Protein AF-A0A1M7D6Q5-F1 (afdb_monomer_lite)

Radius of gyration: 24.85 Å; chains: 1; bounding box: 68×46×66 Å

pLDDT: mean 81.18, std 18.09, range [34.97, 97.44]

Structure (mmCIF, N/CA/C/O backbone):
data_AF-A0A1M7D6Q5-F1
#
_entry.id   AF-A0A1M7D6Q5-F1
#
loop_
_atom_site.group_PDB
_atom_site.id
_atom_site.type_symbol
_atom_site.label_atom_id
_atom_site.label_alt_id
_atom_site.label_comp_id
_atom_site.label_asym_id
_atom_site.label_entity_id
_atom_site.label_seq_id
_atom_site.pdbx_PDB_ins_code
_atom_site.Cartn_x
_atom_site.Cartn_y
_atom_site.Cartn_z
_atom_site.occupancy
_atom_site.B_iso_or_equiv
_atom_site.auth_seq_id
_atom_site.auth_comp_id
_atom_site.auth_asym_id
_atom_site.auth_atom_id
_atom_site.pdbx_PDB_model_num
ATOM 1 N N . MET A 1 1 ? 14.297 -5.862 -24.118 1.00 90.81 1 MET A N 1
ATOM 2 C CA . MET A 1 1 ? 13.321 -4.808 -24.483 1.00 90.81 1 MET A CA 1
ATOM 3 C C . MET A 1 1 ? 13.948 -3.743 -25.384 1.00 90.81 1 MET A C 1
ATOM 5 O O . MET A 1 1 ? 15.157 -3.539 -25.353 1.00 90.81 1 MET A O 1
ATOM 9 N N . LYS A 1 2 ? 13.134 -2.978 -26.134 1.00 89.94 2 LYS A N 1
ATOM 10 C CA . LYS A 1 2 ? 13.601 -1.773 -26.860 1.00 89.94 2 LYS A CA 1
ATOM 11 C C . LYS A 1 2 ? 14.137 -0.712 -25.886 1.00 89.94 2 LYS A C 1
ATOM 13 O O . LYS A 1 2 ? 13.578 -0.535 -24.807 1.00 89.94 2 LYS A O 1
ATOM 18 N N . VAL A 1 3 ? 15.142 0.069 -26.299 1.00 87.50 3 VAL A N 1
ATOM 19 C CA . VAL A 1 3 ? 15.792 1.115 -25.469 1.00 87.50 3 VAL A CA 1
ATOM 20 C C . VAL A 1 3 ? 14.785 2.101 -24.858 1.00 87.50 3 VAL A C 1
ATOM 22 O O . VAL A 1 3 ? 14.890 2.442 -23.681 1.00 87.50 3 VAL A O 1
ATOM 25 N N . ALA A 1 4 ? 13.776 2.521 -25.627 1.00 87.38 4 ALA A N 1
ATOM 26 C CA . ALA A 1 4 ? 12.721 3.410 -25.136 1.00 87.38 4 ALA A CA 1
ATOM 27 C C . ALA A 1 4 ? 11.882 2.773 -24.012 1.00 87.38 4 ALA A C 1
ATOM 29 O O . ALA A 1 4 ? 11.559 3.446 -23.034 1.00 87.38 4 ALA A O 1
ATOM 30 N N . ASN A 1 5 ? 11.599 1.470 -24.107 1.00 91.12 5 ASN A N 1
ATOM 31 C CA . ASN A 1 5 ? 10.849 0.733 -23.089 1.00 91.12 5 ASN A CA 1
ATOM 32 C C . ASN A 1 5 ? 11.704 0.512 -21.837 1.00 91.12 5 ASN A C 1
ATOM 34 O O . ASN A 1 5 ? 11.181 0.628 -20.736 1.00 91.12 5 ASN A O 1
ATOM 38 N N . ILE A 1 6 ? 13.018 0.289 -21.985 1.00 93.38 6 ILE A N 1
ATOM 39 C CA . ILE A 1 6 ? 13.956 0.244 -20.848 1.00 93.38 6 ILE A CA 1
ATOM 40 C C . ILE A 1 6 ? 13.928 1.572 -20.097 1.00 93.38 6 ILE A C 1
ATOM 42 O O . ILE A 1 6 ? 13.720 1.586 -18.887 1.00 93.38 6 ILE A O 1
ATOM 46 N N . TYR A 1 7 ? 14.089 2.695 -20.802 1.00 90.69 7 TYR A N 1
ATOM 47 C CA . TYR A 1 7 ? 14.006 4.019 -20.184 1.00 90.69 7 TYR A CA 1
ATOM 48 C C . TYR A 1 7 ? 12.680 4.217 -19.441 1.00 90.69 7 TYR A C 1
ATOM 50 O O . TYR A 1 7 ? 12.670 4.626 -18.277 1.00 90.69 7 TYR A O 1
ATOM 58 N N . LEU A 1 8 ? 11.570 3.888 -20.101 1.00 91.06 8 LEU A N 1
ATOM 59 C CA . LEU A 1 8 ? 10.241 4.053 -19.538 1.00 91.06 8 LEU A CA 1
ATOM 60 C C . LEU A 1 8 ? 10.016 3.181 -18.299 1.00 91.06 8 LEU A C 1
ATOM 62 O O . LEU A 1 8 ? 9.450 3.653 -17.314 1.00 91.06 8 LEU A O 1
ATOM 66 N N . PHE A 1 9 ? 10.474 1.932 -18.339 1.00 95.62 9 PHE A N 1
ATOM 67 C CA . PHE A 1 9 ? 10.360 1.000 -17.227 1.00 95.62 9 PHE A CA 1
ATOM 68 C C . PHE A 1 9 ? 11.157 1.483 -16.018 1.00 95.62 9 PHE A C 1
ATOM 70 O O . PHE A 1 9 ? 10.634 1.530 -14.907 1.00 95.62 9 PHE A O 1
ATOM 77 N N . LYS A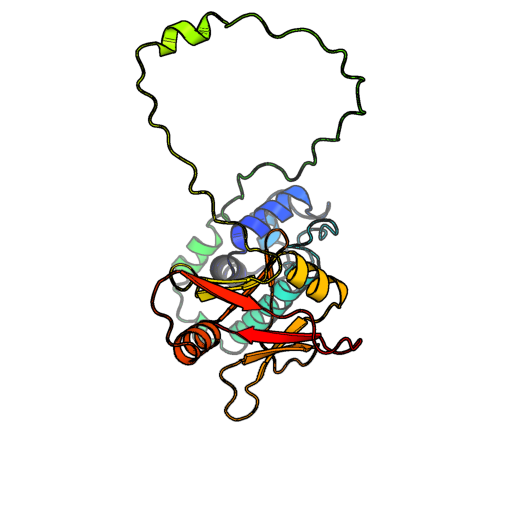 1 10 ? 12.392 1.949 -16.232 1.00 94.88 10 LYS A N 1
ATOM 78 C CA . LYS A 1 10 ? 13.213 2.527 -15.161 1.00 94.88 10 LYS A CA 1
ATOM 79 C C . LYS A 1 10 ? 12.544 3.747 -14.536 1.00 94.88 10 LYS A C 1
ATOM 81 O O . LYS A 1 10 ? 12.420 3.814 -13.318 1.00 94.88 10 LYS A O 1
ATOM 86 N N . GLN A 1 11 ? 12.033 4.667 -15.357 1.00 91.62 11 GLN A N 1
ATOM 87 C CA . GLN A 1 11 ? 11.294 5.831 -14.866 1.00 91.62 11 GLN A CA 1
ATOM 88 C C . GLN A 1 11 ? 10.051 5.418 -14.063 1.00 91.62 11 GLN A C 1
ATOM 90 O O . GLN A 1 11 ? 9.792 5.975 -12.997 1.00 91.62 11 GLN A O 1
ATOM 95 N N . PHE A 1 12 ? 9.301 4.430 -14.551 1.00 95.31 12 PHE A N 1
ATOM 96 C CA . PHE A 1 12 ? 8.154 3.872 -13.843 1.00 95.31 12 PHE A CA 1
ATOM 97 C C . PHE A 1 12 ? 8.547 3.321 -12.467 1.00 95.31 12 PHE A C 1
ATOM 99 O O . PHE A 1 12 ? 7.901 3.650 -11.471 1.00 95.31 12 PHE A O 1
ATOM 106 N N . LEU A 1 13 ? 9.628 2.542 -12.385 1.00 95.50 13 LEU A N 1
ATOM 107 C CA . LEU A 1 13 ? 10.126 2.019 -11.116 1.00 95.50 13 LEU A CA 1
ATOM 108 C C . LEU A 1 13 ? 10.537 3.141 -10.154 1.00 95.50 13 LEU A C 1
ATOM 110 O O . LEU A 1 13 ? 10.207 3.063 -8.969 1.00 95.50 13 LEU A O 1
ATOM 114 N N . THR A 1 14 ? 11.202 4.194 -10.638 1.00 92.00 14 THR A N 1
ATOM 115 C CA . THR A 1 14 ? 11.554 5.367 -9.823 1.00 92.00 14 THR A CA 1
ATOM 116 C C . THR A 1 14 ? 10.299 6.073 -9.295 1.00 92.00 14 THR A C 1
ATOM 118 O O . THR A 1 14 ? 10.199 6.330 -8.097 1.00 92.00 14 THR A O 1
ATOM 121 N N . GLU A 1 15 ? 9.302 6.334 -10.147 1.00 90.81 15 GLU A N 1
ATOM 122 C CA . GLU A 1 15 ? 8.040 6.990 -9.762 1.00 90.81 15 GLU A CA 1
ATOM 123 C C . GLU A 1 15 ? 7.234 6.175 -8.742 1.00 90.81 15 GLU A C 1
ATOM 125 O O . GLU A 1 15 ? 6.571 6.735 -7.868 1.00 90.81 15 GLU A O 1
ATOM 130 N N . LYS A 1 16 ? 7.292 4.843 -8.835 1.00 93.44 16 LYS A N 1
ATOM 131 C CA . LYS A 1 16 ? 6.651 3.933 -7.877 1.00 93.44 16 LYS A CA 1
ATOM 132 C C . LYS A 1 16 ? 7.485 3.685 -6.620 1.00 93.44 16 LYS A C 1
ATOM 134 O O . LYS A 1 16 ? 7.013 2.984 -5.726 1.00 93.44 16 LYS A O 1
ATOM 139 N N . GLY A 1 17 ? 8.701 4.231 -6.540 1.00 92.06 17 GLY A N 1
ATOM 140 C CA . GLY A 1 17 ? 9.643 3.952 -5.456 1.00 92.06 17 GLY A CA 1
ATOM 141 C C . GLY A 1 17 ? 10.075 2.482 -5.393 1.00 92.06 17 GLY A C 1
ATOM 142 O O . GLY A 1 17 ? 10.488 2.013 -4.338 1.00 92.06 17 GLY A O 1
ATOM 143 N N . ALA A 1 18 ? 9.953 1.749 -6.502 1.00 94.25 18 ALA A N 1
ATOM 144 C CA . ALA A 1 18 ? 10.198 0.312 -6.601 1.00 94.25 18 ALA A CA 1
ATOM 145 C C . ALA A 1 18 ? 11.584 -0.034 -7.165 1.00 94.25 18 ALA A C 1
ATOM 147 O O . ALA A 1 18 ? 11.976 -1.194 -7.138 1.00 94.25 18 ALA A O 1
ATOM 148 N N . GLU A 1 19 ? 12.343 0.955 -7.641 1.00 93.94 19 GLU A N 1
ATOM 149 C CA . GLU A 1 19 ? 13.631 0.770 -8.323 1.00 93.94 19 GLU A CA 1
ATOM 150 C C . GLU A 1 19 ? 14.629 -0.096 -7.542 1.00 93.94 19 GLU A C 1
ATOM 152 O O . GLU A 1 19 ? 15.073 -1.138 -8.025 1.00 93.94 19 GLU A O 1
ATOM 157 N N . LYS A 1 20 ? 14.928 0.299 -6.299 1.00 92.44 20 LYS A N 1
ATOM 158 C CA . LYS A 1 20 ? 15.882 -0.421 -5.444 1.00 92.44 20 LYS A CA 1
ATOM 159 C C . LYS A 1 20 ? 15.370 -1.796 -5.036 1.00 92.44 20 LYS A C 1
ATOM 161 O O . LYS A 1 20 ? 16.147 -2.730 -4.871 1.00 92.44 20 LYS A O 1
ATOM 166 N N . MET A 1 21 ? 14.058 -1.919 -4.845 1.00 91.56 21 MET A N 1
ATOM 167 C CA . MET A 1 21 ? 13.451 -3.194 -4.477 1.00 91.56 21 MET A CA 1
ATOM 168 C C . MET A 1 21 ? 13.527 -4.168 -5.642 1.00 91.56 21 MET A C 1
ATOM 170 O O . MET A 1 21 ? 13.960 -5.293 -5.446 1.00 91.56 21 MET A O 1
ATOM 174 N N . PHE A 1 22 ? 13.194 -3.727 -6.853 1.00 95.00 22 PHE A N 1
ATOM 175 C CA . PHE A 1 22 ? 13.291 -4.548 -8.053 1.00 95.00 22 PHE A CA 1
ATOM 176 C C . PHE A 1 22 ? 14.723 -5.055 -8.265 1.00 95.00 22 PHE A C 1
ATOM 178 O O . PHE A 1 22 ? 14.925 -6.256 -8.430 1.00 95.00 22 PHE A O 1
ATOM 185 N N . SER A 1 23 ? 15.728 -4.175 -8.170 1.00 94.38 23 SER A N 1
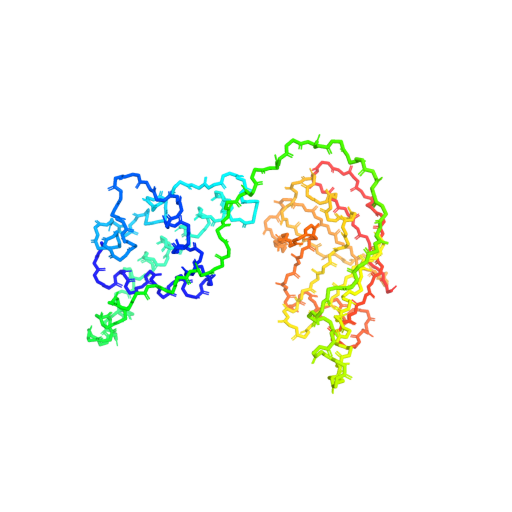ATOM 186 C CA . SER A 1 23 ? 17.136 -4.572 -8.319 1.00 94.38 23 SER A CA 1
ATOM 187 C C . SER A 1 23 ? 17.599 -5.536 -7.218 1.00 94.38 23 SER A C 1
ATOM 189 O O . SER A 1 23 ? 18.276 -6.526 -7.501 1.00 94.38 23 SER A O 1
ATOM 191 N N . GLY A 1 24 ? 17.199 -5.295 -5.965 1.00 91.75 24 GLY A N 1
ATOM 192 C CA . GLY A 1 24 ? 17.501 -6.181 -4.839 1.00 91.75 24 GLY A CA 1
ATOM 193 C C . GLY A 1 24 ? 16.847 -7.560 -4.962 1.00 91.75 24 GLY A C 1
ATOM 194 O O . GLY A 1 24 ? 17.487 -8.572 -4.679 1.00 91.75 24 GLY A O 1
ATOM 195 N N . MET A 1 25 ? 15.599 -7.602 -5.423 1.00 92.06 25 MET A N 1
ATOM 196 C CA . MET A 1 25 ? 14.838 -8.835 -5.627 1.00 92.06 25 MET A CA 1
ATOM 197 C C . MET A 1 25 ? 15.394 -9.655 -6.775 1.00 92.06 25 MET A C 1
ATOM 199 O O . MET A 1 25 ? 15.593 -10.854 -6.616 1.00 92.06 25 MET A O 1
ATOM 203 N N . TYR A 1 26 ? 15.729 -9.003 -7.885 1.00 94.94 26 TYR A N 1
ATOM 204 C CA . TYR A 1 26 ? 16.394 -9.647 -9.005 1.00 94.94 26 TYR A CA 1
ATOM 205 C C . TYR A 1 26 ? 17.694 -10.318 -8.560 1.00 94.94 26 TYR A C 1
ATOM 207 O O . TYR A 1 26 ? 17.900 -11.503 -8.780 1.00 94.94 26 TYR A O 1
ATOM 215 N N . ARG A 1 27 ? 18.545 -9.601 -7.822 1.00 92.56 27 ARG A N 1
ATOM 216 C CA . ARG A 1 27 ? 19.813 -10.156 -7.333 1.00 92.56 27 ARG A CA 1
ATOM 217 C C . ARG A 1 27 ? 19.642 -11.401 -6.453 1.00 92.56 27 ARG A C 1
ATOM 219 O O . ARG A 1 27 ? 20.519 -12.258 -6.451 1.00 92.56 27 ARG A O 1
ATOM 226 N N . GLN A 1 28 ? 18.578 -11.466 -5.656 1.00 91.12 28 GLN A N 1
ATOM 227 C CA . GLN A 1 28 ? 18.371 -12.545 -4.684 1.00 91.12 28 GLN A CA 1
ATOM 228 C C . GLN A 1 28 ? 17.548 -13.712 -5.234 1.00 91.12 28 GLN A C 1
ATOM 230 O O . GLN A 1 28 ? 17.739 -14.843 -4.796 1.00 91.12 28 GLN A O 1
ATOM 235 N N . TYR A 1 29 ? 16.622 -13.435 -6.150 1.00 93.06 29 TYR A N 1
ATO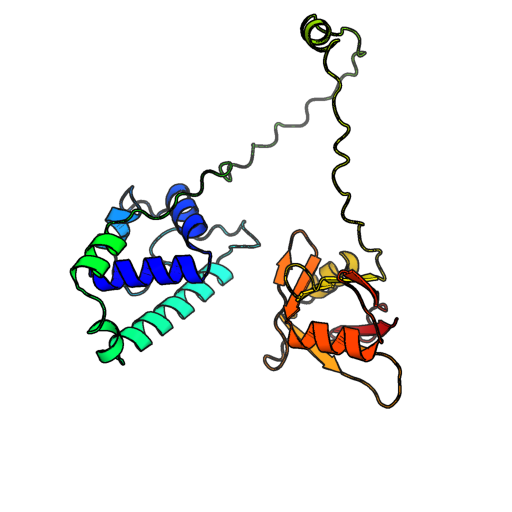M 236 C CA . TYR A 1 29 ? 15.572 -14.369 -6.549 1.00 93.06 29 TYR A CA 1
ATOM 237 C C . TYR A 1 29 ? 15.390 -14.477 -8.069 1.00 93.06 29 TYR A C 1
ATOM 239 O O . TYR A 1 29 ? 14.381 -15.044 -8.496 1.00 93.06 29 TYR A O 1
ATOM 247 N N . ALA A 1 30 ? 16.307 -13.934 -8.884 1.00 95.00 30 ALA A N 1
ATOM 248 C CA . ALA A 1 30 ? 16.253 -14.077 -10.340 1.00 95.00 30 ALA A CA 1
ATOM 249 C C . ALA A 1 30 ? 16.066 -15.538 -10.754 1.00 95.00 30 ALA A C 1
ATOM 251 O O . ALA A 1 30 ? 16.602 -16.454 -10.122 1.00 95.00 30 ALA A O 1
ATOM 252 N N . PHE A 1 31 ? 15.287 -15.755 -11.816 1.00 93.94 31 PHE A N 1
ATOM 253 C CA . PHE A 1 31 ? 15.184 -17.091 -12.387 1.00 93.94 31 PHE A CA 1
ATOM 254 C C . PHE A 1 31 ? 16.549 -17.544 -12.924 1.00 93.94 31 PHE A C 1
ATOM 256 O O . PHE A 1 31 ? 17.301 -16.705 -13.421 1.00 93.94 31 PHE A O 1
ATOM 263 N N . PRO A 1 32 ? 16.878 -18.847 -12.845 1.00 93.31 32 PRO A N 1
ATOM 264 C CA . PRO A 1 32 ? 18.191 -19.355 -13.247 1.00 93.31 32 PRO A CA 1
ATOM 265 C C . PRO A 1 32 ? 18.571 -19.063 -14.703 1.00 93.31 32 PRO A C 1
ATOM 267 O O . PRO A 1 32 ? 19.753 -18.915 -14.995 1.00 93.31 32 PRO A O 1
ATOM 270 N N . ASP A 1 33 ? 17.578 -18.971 -15.590 1.00 94.00 33 ASP A N 1
ATOM 271 C CA . ASP A 1 33 ? 17.781 -18.722 -17.021 1.00 94.00 33 ASP A CA 1
ATOM 272 C C . ASP A 1 33 ? 17.989 -17.234 -17.346 1.00 94.00 33 ASP A C 1
ATOM 274 O O . ASP A 1 33 ? 18.353 -16.890 -18.469 1.00 94.00 33 ASP A O 1
ATOM 278 N N . ASN A 1 34 ? 17.770 -16.338 -16.378 1.00 94.94 34 ASN A N 1
ATOM 279 C CA . ASN A 1 34 ? 17.931 -14.909 -16.595 1.00 94.94 34 ASN A CA 1
ATOM 280 C C . ASN A 1 34 ? 19.405 -14.476 -16.458 1.00 94.94 34 ASN A C 1
ATOM 282 O O . ASN A 1 34 ? 20.147 -15.031 -15.641 1.00 94.94 34 ASN A O 1
ATOM 286 N N . PRO A 1 35 ? 19.839 -13.418 -17.170 1.00 95.44 35 PRO A N 1
ATOM 287 C CA . PRO A 1 35 ? 21.189 -12.877 -17.037 1.00 95.44 35 PRO A CA 1
ATOM 288 C C . PRO A 1 35 ? 21.545 -12.469 -15.602 1.00 95.44 35 PRO A C 1
ATOM 290 O O . PRO A 1 35 ? 20.714 -11.956 -14.856 1.00 95.44 35 PRO A O 1
ATOM 293 N N . THR A 1 36 ? 22.819 -12.579 -15.222 1.00 92.50 36 THR A N 1
ATOM 294 C CA . THR A 1 36 ? 23.291 -12.187 -13.877 1.00 92.50 36 THR A CA 1
ATOM 295 C C . THR A 1 36 ? 23.024 -10.710 -13.556 1.00 92.50 36 THR A C 1
ATOM 297 O O . THR A 1 36 ? 22.811 -10.335 -12.403 1.00 92.50 36 THR A O 1
ATOM 300 N N . SER A 1 37 ? 23.052 -9.851 -14.576 1.00 95.06 37 SER A N 1
ATOM 301 C CA . SER A 1 37 ? 22.831 -8.412 -14.456 1.00 95.06 37 SER A CA 1
ATOM 302 C C . SER A 1 37 ? 21.395 -8.044 -14.817 1.00 95.06 37 SER A C 1
ATOM 304 O O . SER A 1 37 ? 20.905 -8.413 -15.883 1.00 95.06 37 SER A O 1
ATOM 306 N N . VAL A 1 38 ? 20.762 -7.207 -13.986 1.00 94.69 38 VAL A N 1
ATOM 307 C CA . VAL A 1 38 ? 19.452 -6.601 -14.294 1.00 94.69 38 VAL A CA 1
ATOM 308 C C . VAL A 1 38 ? 19.491 -5.861 -15.632 1.00 94.69 38 VAL A C 1
ATOM 310 O O . VAL A 1 38 ? 18.520 -5.859 -16.379 1.00 94.69 38 VAL A O 1
ATOM 313 N N . GLU A 1 39 ? 20.617 -5.229 -15.954 1.00 95.38 39 GLU A N 1
ATOM 314 C CA . GLU A 1 39 ? 20.749 -4.435 -17.174 1.00 95.38 39 GLU A CA 1
ATOM 315 C C . GLU A 1 39 ? 20.758 -5.290 -18.435 1.00 95.38 39 GLU A C 1
ATOM 317 O O . GLU A 1 39 ? 20.236 -4.863 -19.463 1.00 95.38 39 GLU A O 1
ATOM 322 N N . ASP A 1 40 ? 21.326 -6.491 -18.363 1.00 95.12 40 ASP A N 1
ATOM 323 C CA . ASP A 1 40 ? 21.333 -7.414 -19.496 1.00 95.12 40 ASP A CA 1
ATOM 324 C C . ASP A 1 40 ? 19.974 -8.101 -19.625 1.00 95.12 40 ASP A C 1
ATOM 326 O O . ASP A 1 40 ? 19.411 -8.145 -20.716 1.00 95.12 40 ASP A O 1
ATOM 330 N N . TYR A 1 41 ? 19.348 -8.444 -18.498 1.00 97.44 41 TYR A N 1
ATOM 331 C CA . TYR A 1 41 ? 17.959 -8.894 -18.472 1.00 97.44 41 TYR A CA 1
ATOM 332 C C . TYR A 1 41 ? 16.995 -7.918 -19.145 1.00 97.44 41 TYR A C 1
ATOM 334 O O . TYR A 1 41 ? 16.232 -8.313 -20.020 1.00 97.44 41 TYR A O 1
ATOM 342 N N . LEU A 1 42 ? 17.056 -6.623 -18.816 1.00 96.56 42 LEU A N 1
ATOM 343 C CA . LEU A 1 42 ? 16.172 -5.625 -19.429 1.00 96.56 42 LEU A CA 1
ATOM 344 C C . LEU A 1 42 ? 16.392 -5.486 -20.948 1.00 96.56 42 LEU A C 1
ATOM 346 O O . LEU A 1 42 ? 15.476 -5.070 -21.667 1.00 96.56 42 LEU A O 1
ATOM 350 N N . LYS A 1 43 ? 17.580 -5.827 -21.464 1.00 95.25 43 LYS A N 1
ATOM 351 C CA . LYS A 1 43 ? 17.854 -5.853 -22.911 1.00 95.25 43 LYS A CA 1
ATOM 352 C C . LYS A 1 43 ? 17.250 -7.081 -23.584 1.00 95.25 43 LYS A C 1
ATOM 354 O O . LYS A 1 43 ? 16.759 -6.939 -24.702 1.00 95.25 43 LYS A O 1
ATOM 359 N N . GLU A 1 44 ? 17.207 -8.216 -22.900 1.00 94.19 44 GLU A N 1
ATOM 360 C CA . GLU A 1 44 ? 16.757 -9.497 -23.456 1.00 94.19 44 GLU A CA 1
ATOM 361 C C . GLU A 1 44 ? 15.251 -9.729 -23.308 1.00 94.19 44 GLU A C 1
ATOM 363 O O . GLU A 1 44 ? 14.611 -10.177 -24.252 1.00 94.19 44 GLU A O 1
ATOM 368 N N . VAL A 1 45 ? 14.666 -9.354 -22.171 1.00 95.69 45 VAL A N 1
ATOM 369 C CA . VAL A 1 45 ? 13.258 -9.639 -21.865 1.00 95.69 45 VAL A CA 1
ATOM 370 C C . VAL A 1 45 ? 12.291 -8.841 -22.740 1.00 95.69 45 VAL A C 1
ATOM 372 O O . VAL A 1 45 ? 12.574 -7.703 -23.134 1.00 95.69 45 VAL A O 1
ATOM 375 N N . ASP A 1 46 ? 11.119 -9.401 -23.013 1.00 93.50 46 ASP A N 1
ATOM 376 C CA . ASP A 1 46 ? 10.011 -8.646 -23.587 1.00 93.50 46 ASP A CA 1
ATOM 377 C C . ASP A 1 46 ? 9.484 -7.588 -22.614 1.00 93.50 46 ASP A C 1
ATOM 379 O O . ASP A 1 46 ? 9.642 -7.670 -21.397 1.00 93.50 46 ASP A O 1
ATOM 383 N N . SER A 1 47 ? 8.901 -6.519 -23.161 1.00 91.81 47 SER A N 1
ATOM 384 C CA . SER A 1 47 ? 8.360 -5.450 -22.312 1.00 91.81 47 SER A CA 1
ATOM 385 C C . SER A 1 47 ? 7.098 -5.861 -21.571 1.00 91.81 47 SER A C 1
ATOM 387 O O . SER A 1 47 ? 6.785 -5.267 -20.538 1.00 91.81 47 SER A O 1
ATOM 389 N N . ASP A 1 48 ? 6.417 -6.879 -22.080 1.00 88.12 48 ASP A N 1
ATOM 390 C CA . ASP A 1 48 ? 5.285 -7.507 -21.424 1.00 88.12 48 ASP A CA 1
ATOM 391 C C . ASP A 1 48 ? 5.826 -8.501 -20.394 1.00 88.12 48 ASP A C 1
ATOM 393 O O . ASP A 1 48 ? 6.810 -9.196 -20.645 1.00 88.12 48 ASP A O 1
ATOM 397 N N . ASN A 1 49 ? 5.207 -8.562 -19.217 1.00 89.44 49 ASN A N 1
ATOM 398 C CA . ASN A 1 49 ? 5.612 -9.467 -18.137 1.00 89.44 49 ASN A CA 1
ATOM 399 C C . ASN A 1 49 ? 7.044 -9.257 -17.588 1.00 89.44 49 ASN A C 1
ATOM 401 O O . ASN A 1 49 ? 7.632 -10.146 -16.973 1.00 89.44 49 ASN A O 1
ATOM 405 N N . VAL A 1 50 ? 7.635 -8.070 -17.781 1.00 96.00 50 VAL A N 1
ATOM 406 C CA . VAL A 1 50 ? 9.014 -7.761 -17.342 1.00 96.00 50 VAL A CA 1
ATOM 407 C C . VAL A 1 50 ? 9.234 -7.922 -15.831 1.00 96.00 50 VAL A C 1
ATOM 409 O O . VAL A 1 50 ? 10.378 -8.054 -15.401 1.00 96.00 50 VAL A O 1
ATOM 412 N N . ILE A 1 51 ? 8.181 -7.901 -15.005 1.00 95.94 51 ILE A N 1
ATOM 413 C CA . ILE A 1 51 ? 8.295 -8.084 -13.552 1.00 95.94 51 ILE A CA 1
ATOM 414 C C . ILE A 1 51 ? 8.157 -9.561 -13.180 1.00 95.94 51 ILE A C 1
ATOM 416 O O . ILE A 1 51 ? 9.013 -10.083 -12.467 1.00 95.94 51 ILE A O 1
ATOM 420 N N . SER A 1 52 ? 7.124 -10.244 -13.667 1.00 94.00 52 SER A N 1
ATOM 421 C CA . SER A 1 52 ? 6.889 -11.665 -13.389 1.00 94.00 52 SER A CA 1
ATOM 422 C C . SER A 1 52 ? 7.950 -12.579 -13.983 1.00 94.00 52 SER A C 1
ATOM 424 O O . SER A 1 52 ? 8.223 -13.617 -13.390 1.00 94.00 52 SER A O 1
ATOM 426 N N . ASN A 1 53 ? 8.602 -12.177 -15.076 1.00 95.56 53 ASN A N 1
ATOM 427 C CA . ASN A 1 53 ? 9.718 -12.917 -15.667 1.00 95.56 53 ASN A CA 1
ATOM 428 C C . ASN A 1 53 ? 11.066 -12.622 -14.999 1.00 95.56 53 ASN A C 1
ATOM 430 O O . ASN A 1 53 ? 12.061 -13.250 -15.342 1.00 95.56 53 ASN A O 1
ATOM 434 N N . ALA A 1 54 ? 11.138 -11.678 -14.057 1.00 96.00 54 ALA A N 1
ATOM 435 C CA . ALA A 1 54 ? 12.412 -11.216 -13.512 1.00 96.00 54 ALA A CA 1
ATOM 436 C C . ALA A 1 54 ? 12.945 -12.140 -12.415 1.00 96.00 54 ALA A C 1
ATOM 438 O O . ALA A 1 54 ? 14.135 -12.452 -12.380 1.00 96.00 54 ALA A O 1
ATOM 439 N N . PHE A 1 55 ? 12.070 -12.552 -11.499 1.00 94.50 55 PHE A N 1
ATOM 440 C CA . PHE A 1 55 ? 12.433 -13.303 -10.304 1.00 94.50 55 PHE A CA 1
ATOM 441 C C . PHE A 1 55 ? 11.231 -14.025 -9.698 1.00 94.50 55 PHE A C 1
ATOM 443 O O . PHE A 1 55 ? 10.083 -13.605 -9.845 1.00 94.50 55 PHE A O 1
ATOM 450 N N . LYS A 1 56 ? 11.500 -15.082 -8.928 1.00 90.00 56 LYS A N 1
ATOM 451 C CA . LYS A 1 56 ? 10.468 -15.779 -8.158 1.00 90.00 56 LYS A CA 1
ATOM 452 C C . LYS A 1 56 ? 10.016 -14.917 -6.981 1.00 90.00 56 LYS A C 1
ATOM 454 O O . LYS A 1 56 ? 10.834 -14.494 -6.166 1.00 90.00 56 LYS A O 1
ATOM 459 N N . PHE A 1 57 ? 8.708 -14.702 -6.843 1.00 86.12 57 PHE A N 1
ATOM 460 C CA . PHE A 1 57 ? 8.174 -13.912 -5.735 1.00 86.12 57 PHE A CA 1
ATOM 461 C C . PHE A 1 57 ? 8.318 -14.659 -4.395 1.00 86.12 57 PHE A C 1
ATOM 463 O O . PHE A 1 57 ? 7.798 -15.767 -4.245 1.00 86.12 57 PHE A O 1
ATOM 470 N N . PRO A 1 58 ? 9.013 -14.078 -3.405 1.00 76.06 58 PRO A N 1
ATOM 471 C CA . PRO A 1 58 ? 9.188 -14.680 -2.095 1.00 76.06 58 PRO A CA 1
ATOM 472 C C . PRO A 1 58 ? 7.881 -14.603 -1.297 1.00 76.06 58 PRO A C 1
ATOM 474 O O . PRO A 1 58 ? 7.417 -13.529 -0.914 1.00 76.06 58 PRO A O 1
ATOM 477 N N . GLU A 1 59 ? 7.298 -15.763 -1.001 1.00 73.94 59 GLU A N 1
ATOM 478 C CA . GLU A 1 59 ? 6.046 -15.893 -0.233 1.00 73.94 59 GLU A CA 1
ATOM 479 C C . GLU A 1 59 ? 6.171 -15.386 1.215 1.00 73.94 59 GLU A C 1
ATOM 481 O O . GLU A 1 59 ? 5.183 -15.060 1.869 1.00 73.94 59 GLU A O 1
ATOM 486 N N . ASN A 1 60 ? 7.397 -15.300 1.734 1.00 73.94 60 ASN A N 1
ATOM 487 C CA . ASN A 1 60 ? 7.690 -14.875 3.099 1.00 73.94 60 ASN A CA 1
ATOM 488 C C . ASN A 1 60 ? 7.809 -13.349 3.271 1.00 73.94 60 ASN A C 1
ATOM 490 O O . ASN A 1 60 ? 7.898 -12.885 4.411 1.00 73.94 60 ASN A O 1
ATOM 494 N N . LEU A 1 61 ? 7.806 -12.560 2.190 1.00 72.06 61 LEU A N 1
ATOM 495 C CA . LEU A 1 61 ? 7.822 -11.098 2.274 1.00 72.06 61 LEU A CA 1
ATOM 496 C C . LEU A 1 61 ? 6.392 -10.553 2.314 1.00 72.06 61 LEU A C 1
ATOM 498 O O . LEU A 1 61 ? 5.838 -10.164 1.297 1.00 72.06 61 LEU A O 1
ATOM 502 N N . ILE A 1 62 ? 5.806 -10.464 3.512 1.00 65.88 62 ILE A N 1
ATOM 503 C CA . ILE A 1 62 ? 4.412 -10.010 3.711 1.00 65.88 62 ILE A CA 1
ATOM 504 C C . ILE A 1 62 ? 4.140 -8.632 3.069 1.00 65.88 62 ILE A C 1
ATOM 506 O O . ILE A 1 62 ? 3.042 -8.389 2.579 1.00 65.88 62 ILE A O 1
ATOM 510 N N . GLN A 1 63 ? 5.126 -7.728 3.056 1.00 71.88 63 GLN A N 1
ATOM 511 C CA . GLN A 1 63 ? 4.969 -6.367 2.524 1.00 71.88 63 GLN A CA 1
ATOM 512 C C . GLN A 1 63 ? 5.203 -6.260 1.004 1.00 71.88 63 GLN A C 1
ATOM 514 O O . GLN A 1 63 ? 4.666 -5.352 0.374 1.00 71.88 63 GLN A O 1
ATOM 519 N N . TYR A 1 64 ? 5.971 -7.187 0.422 1.00 81.06 64 TYR A N 1
ATOM 520 C CA . TYR A 1 64 ? 6.384 -7.190 -0.992 1.00 81.06 64 TYR A CA 1
ATOM 521 C C . TYR A 1 64 ? 6.154 -8.566 -1.620 1.00 81.06 64 TYR A C 1
ATOM 523 O O . TYR A 1 64 ? 6.999 -9.087 -2.350 1.00 81.06 64 TYR A O 1
ATOM 531 N N . GLY A 1 65 ? 5.033 -9.180 -1.250 1.00 82.56 65 GLY A N 1
ATOM 532 C CA . GLY A 1 65 ? 4.654 -10.510 -1.698 1.00 82.56 65 GLY A CA 1
ATOM 533 C C . GLY A 1 65 ? 4.123 -10.500 -3.132 1.00 82.56 65 GLY A C 1
ATOM 534 O O . GLY A 1 65 ? 4.142 -9.459 -3.796 1.00 82.56 65 GLY A O 1
ATOM 535 N N . PRO A 1 66 ? 3.606 -11.644 -3.605 1.00 83.75 66 PRO A N 1
ATOM 536 C CA . PRO A 1 66 ? 3.087 -11.785 -4.963 1.00 83.75 66 PRO A CA 1
ATOM 537 C C . PRO A 1 66 ? 2.101 -10.678 -5.362 1.00 83.75 66 PRO A C 1
ATOM 539 O O . PRO A 1 66 ? 2.265 -10.068 -6.414 1.00 83.75 66 PRO A O 1
ATOM 542 N N . ASP A 1 67 ? 1.152 -10.330 -4.488 1.00 85.81 67 ASP A N 1
ATOM 543 C CA . ASP A 1 67 ? 0.134 -9.306 -4.767 1.00 85.81 67 ASP A CA 1
ATOM 544 C C . ASP A 1 67 ? 0.731 -7.921 -5.064 1.00 85.81 67 ASP A C 1
ATOM 546 O O . ASP A 1 67 ? 0.226 -7.192 -5.920 1.00 85.81 67 ASP A O 1
ATOM 550 N N . TYR A 1 68 ? 1.825 -7.554 -4.386 1.00 90.06 68 TYR A N 1
ATOM 551 C CA . TYR A 1 68 ? 2.518 -6.290 -4.638 1.00 90.06 68 TYR A CA 1
ATOM 552 C C . TYR A 1 68 ? 3.131 -6.276 -6.041 1.00 90.06 68 TYR A C 1
ATOM 554 O O . TYR A 1 68 ? 2.933 -5.315 -6.788 1.00 90.06 68 TYR A O 1
ATOM 562 N N . TRP A 1 69 ? 3.848 -7.342 -6.407 1.00 92.25 69 TRP A N 1
ATOM 563 C CA . TRP A 1 69 ? 4.528 -7.431 -7.699 1.00 92.25 69 TRP A CA 1
ATOM 564 C C . TRP A 1 69 ? 3.544 -7.560 -8.857 1.00 92.25 69 TRP A C 1
ATOM 566 O O . TRP A 1 69 ? 3.696 -6.839 -9.839 1.00 92.25 69 TRP A O 1
ATOM 576 N N . PHE A 1 70 ? 2.480 -8.353 -8.709 1.00 90.19 70 PHE A N 1
ATOM 577 C CA . PHE A 1 70 ? 1.401 -8.418 -9.698 1.00 90.19 70 PHE A CA 1
ATOM 578 C C . PHE A 1 70 ? 0.671 -7.079 -9.849 1.00 90.19 70 PHE A C 1
ATOM 580 O O . PHE A 1 70 ? 0.329 -6.673 -10.959 1.00 90.19 70 PHE A O 1
ATOM 587 N N . GLY A 1 71 ? 0.442 -6.355 -8.750 1.00 91.25 71 GLY A N 1
ATOM 588 C CA . GLY A 1 71 ? -0.125 -5.009 -8.808 1.00 91.25 71 GLY A CA 1
ATOM 589 C C . GLY A 1 71 ? 0.785 -4.024 -9.549 1.00 91.25 71 GLY A C 1
ATOM 590 O O . GLY A 1 71 ? 0.308 -3.201 -10.335 1.00 91.25 71 GLY A O 1
ATOM 591 N N . LEU A 1 72 ? 2.098 -4.119 -9.327 1.00 94.38 72 LEU A N 1
ATOM 592 C CA . LEU A 1 72 ? 3.095 -3.298 -10.009 1.00 94.38 72 LEU A CA 1
ATOM 593 C C . LEU A 1 72 ? 3.189 -3.646 -11.502 1.00 94.38 72 LEU A C 1
ATOM 595 O O . LEU A 1 72 ? 3.277 -2.743 -12.329 1.00 94.38 72 LEU A O 1
ATOM 599 N N . GLU A 1 73 ? 3.096 -4.926 -11.847 1.00 94.94 73 GLU A N 1
ATOM 600 C CA . GLU A 1 73 ? 3.075 -5.421 -13.223 1.00 94.94 73 GLU A CA 1
ATOM 601 C C . GLU A 1 73 ? 1.859 -4.931 -14.003 1.00 94.94 73 GLU A C 1
ATOM 603 O O . GLU A 1 73 ? 2.024 -4.294 -15.039 1.00 94.94 73 GLU A O 1
ATOM 608 N N . LYS A 1 74 ? 0.649 -5.062 -13.452 1.00 93.75 74 LYS A N 1
ATOM 609 C CA . LYS A 1 74 ? -0.561 -4.503 -14.079 1.00 93.75 74 LYS A CA 1
ATOM 610 C C . LYS A 1 74 ? -0.462 -2.991 -14.297 1.00 93.75 74 LYS A C 1
ATOM 612 O O . LYS A 1 74 ? -0.925 -2.456 -15.305 1.00 93.75 74 LYS A O 1
ATOM 617 N N . ALA A 1 75 ? 0.136 -2.270 -13.346 1.00 94.44 75 ALA A N 1
ATOM 618 C CA . ALA A 1 75 ? 0.355 -0.832 -13.483 1.00 94.44 75 ALA A CA 1
ATOM 619 C C . ALA A 1 75 ? 1.384 -0.500 -14.578 1.00 94.44 75 ALA A C 1
ATOM 621 O O . ALA A 1 75 ? 1.253 0.533 -15.240 1.00 94.44 75 ALA A O 1
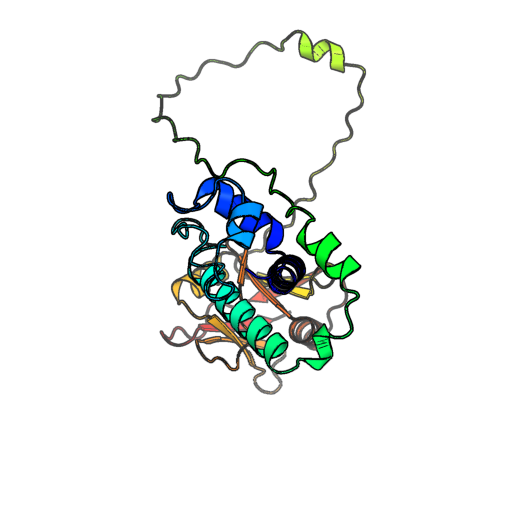ATOM 622 N N . TRP A 1 76 ? 2.389 -1.357 -14.763 1.00 95.81 76 TRP A N 1
ATOM 623 C CA . TRP A 1 76 ? 3.358 -1.251 -15.845 1.00 95.81 76 TRP A CA 1
ATOM 624 C C . TRP A 1 76 ? 2.714 -1.512 -17.209 1.00 95.81 76 TRP A C 1
ATOM 626 O O . TRP A 1 76 ? 2.838 -0.669 -18.092 1.00 95.81 76 TRP A O 1
ATOM 636 N N . GLU A 1 77 ? 1.971 -2.609 -17.359 1.00 93.81 77 GLU A N 1
ATOM 637 C CA . GLU A 1 77 ? 1.256 -2.958 -18.594 1.00 93.81 77 GLU A CA 1
ATOM 638 C C . GLU A 1 77 ? 0.340 -1.821 -19.046 1.00 93.81 77 GLU A C 1
ATOM 640 O O . GLU A 1 77 ? 0.372 -1.408 -20.206 1.00 93.81 77 GLU A O 1
ATOM 645 N N . LYS A 1 78 ? -0.419 -1.240 -18.107 1.00 93.38 78 LYS A N 1
ATOM 646 C CA . LYS A 1 78 ? -1.253 -0.070 -18.390 1.00 93.38 78 LYS A CA 1
ATOM 647 C C . LYS A 1 78 ? -0.420 1.107 -18.899 1.00 93.38 78 LYS A C 1
ATOM 649 O O . LYS A 1 78 ? -0.774 1.707 -19.906 1.00 93.38 78 LYS A O 1
ATOM 654 N N . ARG A 1 79 ? 0.701 1.425 -18.243 1.00 92.62 79 ARG A N 1
ATOM 655 C CA . ARG A 1 79 ? 1.582 2.524 -18.669 1.00 92.62 79 ARG A CA 1
ATOM 656 C C . ARG A 1 79 ? 2.188 2.269 -20.048 1.00 92.62 79 ARG A C 1
ATOM 658 O O . ARG A 1 79 ? 2.304 3.204 -20.832 1.00 92.62 79 ARG A O 1
ATOM 665 N N . LEU A 1 80 ? 2.592 1.034 -20.333 1.00 91.12 80 LEU A N 1
ATOM 666 C CA . LEU A 1 80 ? 3.146 0.635 -21.623 1.00 91.12 80 LEU A CA 1
ATOM 667 C C . LEU A 1 80 ? 2.094 0.753 -22.735 1.00 91.12 80 LEU A C 1
ATOM 669 O O . LEU A 1 80 ? 2.393 1.256 -23.819 1.00 91.12 80 LEU A O 1
ATOM 673 N N . LYS A 1 81 ? 0.848 0.364 -22.450 1.00 89.94 81 LYS A N 1
ATOM 674 C CA . LYS A 1 81 ? -0.290 0.551 -23.352 1.00 89.94 81 LYS A CA 1
ATOM 675 C C . LYS A 1 81 ? -0.574 2.035 -23.605 1.00 89.94 81 LYS A C 1
ATOM 677 O O . LYS A 1 81 ? -0.565 2.468 -24.752 1.00 89.94 81 LYS A O 1
ATOM 682 N N . ASP A 1 82 ? -0.697 2.837 -22.549 1.00 87.56 82 ASP A N 1
ATOM 683 C CA . ASP A 1 82 ? -0.919 4.285 -22.663 1.00 87.56 82 ASP A CA 1
ATOM 684 C C . ASP A 1 82 ? 0.204 4.962 -23.476 1.00 87.56 82 ASP A C 1
ATOM 686 O O . ASP A 1 82 ? -0.043 5.882 -24.257 1.00 87.56 82 ASP A O 1
ATOM 690 N N . ALA A 1 83 ? 1.444 4.492 -23.314 1.00 85.25 83 ALA A N 1
ATOM 691 C CA . ALA A 1 83 ? 2.619 4.977 -24.027 1.00 85.25 83 ALA A CA 1
ATOM 692 C C . ALA A 1 83 ? 2.633 4.618 -25.519 1.00 85.25 83 ALA A C 1
ATOM 694 O O . ALA A 1 83 ? 3.094 5.411 -26.342 1.00 85.25 83 ALA A O 1
ATOM 695 N N . THR A 1 84 ? 2.155 3.424 -25.864 1.00 82.88 84 THR A N 1
ATOM 696 C CA . THR A 1 84 ? 2.110 2.935 -27.248 1.00 82.88 84 THR A CA 1
ATOM 697 C C . THR A 1 84 ? 0.935 3.526 -28.023 1.00 82.88 84 THR A C 1
ATOM 699 O O . THR A 1 84 ? 1.102 3.880 -29.189 1.00 82.88 84 THR A O 1
ATOM 702 N N . GLU A 1 85 ? -0.217 3.711 -27.374 1.00 82.56 85 GLU A N 1
ATOM 703 C CA . GLU A 1 85 ? -1.413 4.318 -27.973 1.00 82.56 85 GLU A CA 1
ATOM 704 C C . GLU A 1 85 ? -1.260 5.835 -28.170 1.00 82.56 85 GLU A C 1
ATOM 706 O O . GLU A 1 85 ? -1.678 6.376 -29.192 1.00 82.56 85 GLU A O 1
ATOM 711 N N . ASN A 1 86 ? -0.586 6.533 -27.247 1.00 73.00 86 ASN A N 1
ATOM 712 C CA . ASN A 1 86 ? -0.350 7.977 -27.333 1.00 73.00 86 ASN A CA 1
ATOM 713 C C . ASN A 1 86 ? 1.032 8.302 -27.918 1.00 73.00 86 ASN A C 1
ATOM 715 O O . ASN A 1 86 ? 1.808 9.043 -27.312 1.00 73.00 86 ASN A O 1
ATOM 719 N N . SER A 1 87 ? 1.349 7.772 -29.101 1.00 59.16 87 SER A N 1
ATOM 720 C CA . SER A 1 87 ? 2.664 7.875 -29.769 1.00 59.16 87 SER A CA 1
ATOM 721 C C . SER A 1 87 ? 3.262 9.298 -29.860 1.00 59.16 87 SER A C 1
ATOM 723 O O . SER A 1 87 ? 4.485 9.452 -29.915 1.00 59.16 87 SER A O 1
ATOM 725 N N . ASN A 1 88 ? 2.439 10.349 -29.757 1.00 58.47 88 ASN A N 1
ATOM 726 C CA . ASN A 1 88 ? 2.872 11.749 -29.650 1.00 58.47 88 ASN A CA 1
ATOM 727 C C . ASN A 1 88 ? 3.604 12.102 -28.338 1.00 58.47 88 ASN A C 1
ATOM 729 O O . ASN A 1 88 ? 4.370 13.063 -28.310 1.00 58.47 88 ASN A O 1
ATOM 733 N N . VAL A 1 89 ? 3.421 11.339 -27.257 1.00 54.06 89 VAL A N 1
ATOM 734 C CA . VAL A 1 89 ? 4.080 11.582 -25.959 1.00 54.06 89 VAL A CA 1
ATOM 735 C C . VAL A 1 89 ? 5.559 11.169 -25.999 1.00 54.06 89 VAL A C 1
ATOM 737 O O . VAL A 1 89 ? 6.387 11.778 -25.324 1.00 54.06 89 VAL A O 1
ATOM 740 N N . TYR A 1 90 ? 5.929 10.196 -26.844 1.00 52.41 90 TYR A N 1
ATOM 741 C CA . TYR A 1 90 ? 7.317 9.720 -26.964 1.00 52.41 90 TYR A CA 1
ATOM 742 C C . TYR A 1 90 ? 8.135 10.446 -28.025 1.00 52.41 90 TYR A C 1
ATOM 744 O O . TYR A 1 90 ? 9.354 10.542 -27.877 1.00 52.41 90 TYR A O 1
ATOM 752 N N . GLY A 1 91 ? 7.482 11.022 -29.040 1.00 50.97 91 GLY A N 1
ATOM 753 C CA . GLY A 1 91 ? 8.146 11.830 -30.067 1.00 50.97 91 GLY A CA 1
ATOM 754 C C . GLY A 1 91 ? 8.867 13.072 -29.522 1.00 50.97 91 GLY A C 1
ATOM 755 O O . GLY A 1 91 ? 9.744 13.611 -30.190 1.00 50.97 91 GLY A O 1
ATOM 756 N N . ALA A 1 92 ? 8.548 13.505 -28.296 1.00 47.78 92 ALA A N 1
ATOM 757 C CA . ALA A 1 92 ? 9.123 14.695 -27.669 1.00 47.78 92 ALA A CA 1
ATOM 758 C C . ALA A 1 92 ? 10.395 14.441 -26.830 1.00 47.78 92 ALA A C 1
ATOM 760 O O . ALA A 1 92 ? 11.059 15.396 -26.418 1.00 47.78 92 ALA A O 1
ATOM 761 N N . TYR A 1 93 ? 10.774 13.186 -26.556 1.00 57.44 93 TYR A N 1
ATOM 762 C CA . TYR A 1 93 ? 12.009 12.904 -25.820 1.00 57.44 93 TYR A CA 1
ATOM 763 C C . TYR A 1 93 ? 13.182 12.794 -26.794 1.00 57.44 93 TYR A C 1
ATOM 765 O O . TYR A 1 93 ? 13.265 11.853 -27.578 1.00 57.44 93 TYR A O 1
ATOM 773 N N . ALA A 1 94 ? 14.126 13.738 -26.722 1.00 67.50 94 ALA A N 1
ATOM 774 C CA . ALA A 1 94 ? 15.351 13.689 -27.519 1.00 67.50 94 ALA A CA 1
ATOM 775 C C . ALA A 1 94 ? 16.024 12.309 -27.387 1.00 67.50 94 ALA A C 1
ATOM 777 O O . ALA A 1 94 ? 16.356 11.894 -26.273 1.00 67.50 94 ALA A O 1
ATOM 778 N N . ALA A 1 95 ? 16.246 11.614 -28.508 1.00 71.12 95 ALA A N 1
ATOM 779 C CA . ALA A 1 95 ? 16.764 10.240 -28.545 1.00 71.12 95 ALA A CA 1
ATOM 780 C C . ALA A 1 95 ? 18.032 10.048 -27.688 1.00 71.12 95 ALA A C 1
ATOM 782 O O . ALA A 1 95 ? 18.171 9.050 -26.981 1.00 71.12 95 ALA A O 1
ATOM 783 N N . ASN A 1 96 ? 18.902 11.063 -27.648 1.00 71.12 96 ASN A N 1
ATOM 784 C CA . ASN A 1 96 ? 20.108 11.080 -26.816 1.00 71.12 96 ASN A CA 1
ATOM 785 C C . ASN A 1 96 ? 19.811 11.015 -25.307 1.00 71.12 96 ASN A C 1
ATOM 787 O O . ASN A 1 96 ? 20.536 10.362 -24.558 1.00 71.12 96 ASN A O 1
ATOM 791 N N . LYS A 1 97 ? 18.737 11.666 -24.837 1.00 77.38 97 LYS A N 1
ATOM 792 C CA . LYS A 1 97 ? 18.312 11.625 -23.429 1.00 77.38 97 LYS A CA 1
ATOM 793 C C . LYS A 1 97 ? 17.750 10.250 -23.069 1.00 77.38 97 LYS A C 1
ATOM 795 O O . LYS A 1 97 ? 18.075 9.733 -22.003 1.00 77.38 97 LYS A O 1
ATOM 800 N N . VAL A 1 98 ? 16.959 9.658 -23.965 1.00 78.50 98 VAL A N 1
ATOM 801 C CA . VAL A 1 98 ? 16.396 8.308 -23.794 1.00 78.50 98 VAL A CA 1
ATOM 802 C C . VAL A 1 98 ? 17.516 7.276 -23.707 1.00 78.50 98 VAL A C 1
ATOM 804 O O . VAL A 1 98 ? 17.562 6.518 -22.744 1.00 78.50 98 VAL A O 1
ATOM 807 N N . ALA A 1 99 ? 18.463 7.301 -24.647 1.00 74.69 99 ALA A N 1
ATOM 808 C CA . ALA A 1 99 ? 19.606 6.393 -24.647 1.00 74.69 99 ALA A CA 1
ATOM 809 C C . ALA A 1 99 ? 20.451 6.535 -23.369 1.00 74.69 99 ALA A C 1
ATOM 811 O O . ALA A 1 99 ? 20.728 5.539 -22.705 1.00 74.69 99 ALA A O 1
ATOM 812 N N . LYS A 1 100 ? 20.778 7.774 -22.966 1.00 81.12 100 LYS A N 1
ATOM 813 C CA . LYS A 1 100 ? 21.566 8.054 -21.753 1.00 81.12 100 LYS A CA 1
ATOM 814 C C . LYS A 1 100 ? 20.890 7.550 -20.476 1.00 81.12 100 LYS A C 1
ATOM 816 O O . LYS A 1 100 ? 21.555 7.026 -19.583 1.00 81.12 100 LYS A O 1
ATOM 821 N N . MET A 1 101 ? 19.576 7.726 -20.364 1.00 79.06 101 MET A N 1
ATOM 822 C CA . MET A 1 101 ? 18.830 7.292 -19.183 1.00 79.06 101 MET A CA 1
ATOM 823 C C . MET A 1 101 ? 18.591 5.779 -19.189 1.00 79.06 101 MET A C 1
ATOM 825 O O . MET A 1 101 ? 18.701 5.154 -18.140 1.00 79.06 101 MET A O 1
ATOM 829 N N . ALA A 1 102 ? 18.345 5.172 -20.354 1.00 77.88 102 ALA A N 1
ATOM 830 C CA . ALA A 1 102 ? 18.260 3.720 -20.492 1.00 77.88 102 ALA A CA 1
ATOM 831 C C . ALA A 1 102 ? 19.582 3.035 -20.114 1.00 77.88 102 ALA A C 1
ATOM 833 O O . ALA A 1 102 ? 19.556 1.998 -19.458 1.00 77.88 102 ALA A O 1
ATOM 834 N N . SER A 1 103 ? 20.728 3.636 -20.457 1.00 81.25 103 SER A N 1
ATOM 835 C CA . SER A 1 103 ? 22.052 3.113 -20.093 1.00 81.25 103 SER A CA 1
ATOM 836 C C . SER A 1 103 ? 22.425 3.308 -18.623 1.00 81.25 103 SER A C 1
ATOM 838 O O . SER A 1 103 ? 23.391 2.705 -18.163 1.00 81.25 103 SER A O 1
ATOM 840 N N . LYS A 1 104 ? 21.713 4.167 -17.879 1.00 86.19 104 LYS A N 1
ATOM 841 C CA . LYS A 1 104 ? 22.025 4.405 -16.467 1.00 86.19 104 LYS A CA 1
ATOM 842 C C . LYS A 1 104 ? 21.620 3.167 -15.657 1.00 86.19 104 LYS A C 1
ATOM 844 O O . LYS A 1 104 ? 20.440 2.817 -15.706 1.00 86.19 104 LYS A O 1
ATOM 849 N N . PRO A 1 105 ? 22.538 2.522 -14.920 1.00 86.44 105 PRO A N 1
ATOM 850 C CA . PRO A 1 105 ? 22.196 1.342 -14.142 1.00 86.44 105 PRO A CA 1
ATOM 851 C C . PRO A 1 105 ? 21.176 1.682 -13.054 1.00 86.44 105 PRO A C 1
ATOM 853 O O . PRO A 1 105 ? 21.227 2.780 -12.488 1.00 86.44 105 PRO A O 1
ATOM 856 N N . LEU A 1 106 ? 20.262 0.752 -12.772 1.00 86.12 106 LEU A N 1
ATOM 857 C CA . LEU A 1 106 ? 19.335 0.892 -11.647 1.00 86.12 106 LEU A CA 1
ATOM 858 C C . LEU A 1 106 ? 20.091 1.030 -10.321 1.00 86.12 106 LEU A C 1
ATOM 860 O O . LEU A 1 106 ? 21.097 0.352 -10.094 1.00 86.12 106 LEU A O 1
ATOM 864 N N . GLU A 1 107 ? 19.590 1.879 -9.417 1.00 83.75 107 GLU A N 1
ATOM 865 C CA . GLU A 1 107 ? 20.169 1.965 -8.077 1.00 83.75 107 GLU A CA 1
ATOM 866 C C . GLU A 1 107 ? 20.026 0.623 -7.346 1.00 83.75 107 GLU A C 1
ATOM 868 O O . GLU A 1 107 ? 18.930 0.077 -7.183 1.00 83.75 107 GLU A O 1
ATOM 873 N N . MET A 1 108 ? 21.153 0.087 -6.878 1.00 73.50 108 MET A N 1
ATOM 874 C CA . MET A 1 108 ? 21.168 -1.146 -6.099 1.00 73.50 108 MET A CA 1
ATOM 875 C C . MET A 1 108 ? 20.722 -0.893 -4.660 1.00 73.50 108 MET A C 1
ATOM 877 O O . MET A 1 108 ? 21.139 0.068 -4.006 1.00 73.50 108 MET A O 1
ATOM 881 N N . TRP A 1 109 ? 19.904 -1.802 -4.132 1.00 65.50 109 TRP A N 1
ATOM 882 C CA . TRP A 1 109 ? 19.677 -1.882 -2.697 1.00 65.50 109 TRP A CA 1
ATOM 883 C C . TRP A 1 109 ? 20.918 -2.455 -1.998 1.00 65.50 109 TRP A C 1
ATOM 885 O O . TRP A 1 109 ? 21.209 -3.644 -2.104 1.00 65.50 109 TRP A O 1
ATOM 895 N N . ASN A 1 110 ? 21.628 -1.608 -1.249 1.00 61.12 110 ASN A N 1
ATOM 896 C CA . ASN A 1 110 ? 22.782 -1.995 -0.423 1.00 61.12 110 ASN A CA 1
ATOM 897 C C . ASN A 1 110 ? 22.397 -2.369 1.022 1.00 61.12 110 ASN A C 1
ATOM 899 O O . ASN A 1 110 ? 23.260 -2.424 1.897 1.00 61.12 110 ASN A O 1
ATOM 903 N N . GLY A 1 111 ? 21.108 -2.564 1.313 1.00 55.41 111 GLY A N 1
ATOM 904 C CA . GLY A 1 111 ? 20.674 -2.976 2.647 1.00 55.41 111 GLY A CA 1
ATOM 905 C C . GLY A 1 111 ? 21.075 -4.422 2.968 1.00 55.41 111 GLY A C 1
ATOM 906 O O . GLY A 1 111 ? 21.458 -5.171 2.066 1.00 55.41 111 GLY A O 1
ATOM 907 N N . PRO A 1 112 ? 20.999 -4.825 4.251 1.00 48.62 112 PRO A N 1
ATOM 908 C CA . PRO A 1 112 ? 21.386 -6.164 4.676 1.00 48.62 112 PRO A CA 1
ATOM 909 C C . PRO A 1 112 ? 20.625 -7.214 3.863 1.00 48.62 112 PRO A C 1
ATOM 911 O O . PRO A 1 112 ? 19.414 -7.090 3.668 1.00 48.62 112 PRO A O 1
ATOM 914 N N . SER A 1 113 ? 21.357 -8.221 3.373 1.00 51.03 113 SER A N 1
ATOM 915 C CA . SER A 1 113 ? 20.790 -9.401 2.715 1.00 51.03 113 SER A CA 1
ATOM 916 C C . SER A 1 113 ? 19.601 -9.914 3.533 1.00 51.03 113 SER A C 1
ATOM 918 O O . SER A 1 113 ? 19.691 -10.010 4.758 1.00 51.03 113 SER A O 1
ATOM 920 N N . PHE A 1 114 ? 18.491 -10.261 2.871 1.00 53.69 114 PHE A N 1
ATOM 921 C CA . PHE A 1 114 ? 17.327 -10.878 3.521 1.00 53.69 114 PHE A CA 1
ATOM 922 C C . PHE A 1 114 ? 17.611 -12.322 3.974 1.00 53.69 114 PHE A C 1
ATOM 924 O O . PHE A 1 114 ? 16.691 -13.054 4.345 1.00 53.69 114 PHE A O 1
ATOM 931 N N . GLU A 1 115 ? 18.880 -12.739 3.986 1.00 45.84 115 GLU A N 1
ATOM 932 C CA . GLU A 1 115 ? 19.341 -13.918 4.696 1.00 45.84 115 GLU A CA 1
ATOM 933 C C . GLU A 1 115 ? 18.905 -13.845 6.160 1.00 45.84 115 GLU A C 1
ATOM 935 O O . GLU A 1 115 ? 19.500 -13.193 7.023 1.00 45.84 115 GLU A O 1
ATOM 940 N N . ARG A 1 116 ? 17.834 -14.585 6.453 1.00 43.78 116 ARG A N 1
ATOM 941 C CA . ARG A 1 116 ? 17.557 -15.069 7.796 1.00 43.78 116 ARG A CA 1
ATOM 942 C C . ARG A 1 116 ? 18.853 -15.688 8.305 1.00 43.78 116 ARG A C 1
ATOM 944 O O . ARG A 1 116 ? 19.240 -16.762 7.846 1.00 43.78 116 ARG A O 1
ATOM 951 N N . LYS A 1 117 ? 19.475 -15.060 9.307 1.00 37.97 117 LYS A N 1
ATOM 952 C CA . LYS A 1 117 ? 20.353 -15.785 10.225 1.00 37.97 117 LYS A CA 1
ATOM 953 C C . LYS A 1 117 ? 19.569 -17.023 10.656 1.00 37.97 117 LYS A C 1
ATOM 955 O O . LYS A 1 117 ? 18.536 -16.891 11.320 1.00 37.97 117 LYS A O 1
ATOM 960 N N . LYS A 1 118 ? 20.001 -18.210 10.213 1.00 40.31 118 LYS A N 1
ATOM 961 C CA . LYS A 1 118 ? 19.518 -19.477 10.764 1.00 40.31 118 LYS A CA 1
ATOM 962 C C . LYS A 1 118 ? 19.667 -19.337 12.271 1.00 40.31 118 LYS A C 1
ATOM 964 O O . LYS A 1 118 ? 20.768 -19.100 12.758 1.00 40.31 118 LYS A O 1
ATOM 969 N N . LYS A 1 119 ? 18.542 -19.372 12.979 1.00 35.16 119 LYS A N 1
ATOM 970 C CA . LYS A 1 119 ? 18.510 -19.334 14.436 1.00 35.16 119 LYS A CA 1
ATOM 971 C C . LYS A 1 119 ? 19.354 -20.531 14.900 1.00 35.16 119 LYS A C 1
ATOM 973 O O . LYS A 1 119 ? 18.963 -21.650 14.559 1.00 35.16 119 LYS A O 1
ATOM 978 N N . PRO A 1 120 ? 20.508 -20.344 15.566 1.00 41.94 120 PRO A N 1
ATOM 979 C CA . PRO A 1 120 ? 21.168 -21.476 16.192 1.00 41.94 120 PRO A CA 1
ATOM 980 C C . PRO A 1 120 ? 20.189 -22.093 17.196 1.00 41.94 120 PRO A C 1
ATOM 982 O O . PRO A 1 120 ? 19.339 -21.394 17.765 1.00 41.94 120 PRO A O 1
ATOM 985 N N . ALA A 1 121 ? 20.253 -23.417 17.328 1.00 45.19 121 ALA A N 1
ATOM 986 C CA . ALA A 1 121 ? 19.509 -24.154 18.339 1.00 45.19 121 ALA A CA 1
ATOM 987 C C . ALA A 1 121 ? 19.750 -23.518 19.724 1.00 45.19 121 ALA A C 1
ATOM 989 O O . ALA A 1 121 ? 20.805 -22.916 19.931 1.00 45.19 121 ALA A O 1
ATOM 990 N N . PRO A 1 122 ? 18.778 -23.580 20.649 1.00 40.34 122 PRO A N 1
ATOM 991 C CA . PRO A 1 122 ? 18.945 -22.983 21.964 1.00 40.34 122 PRO A CA 1
ATOM 992 C C . PRO A 1 122 ? 20.044 -23.742 22.717 1.00 40.34 122 PRO A C 1
ATOM 994 O O . PRO A 1 122 ? 19.803 -24.829 23.230 1.00 40.34 122 PRO A O 1
ATOM 997 N N . GLU A 1 123 ? 21.251 -23.180 22.751 1.00 44.00 123 GLU A N 1
ATOM 998 C CA . GLU A 1 123 ? 22.265 -23.565 23.727 1.00 44.00 123 GLU A CA 1
ATOM 999 C C . GLU A 1 123 ? 21.780 -23.127 25.108 1.00 44.00 123 GLU A C 1
ATOM 1001 O O . GLU A 1 123 ? 21.363 -21.983 25.319 1.00 44.00 123 GLU A O 1
ATOM 1006 N N . GLU A 1 124 ? 21.786 -24.080 26.034 1.00 42.81 124 GLU A N 1
ATOM 1007 C CA . GLU A 1 124 ? 21.489 -23.874 27.443 1.00 42.81 124 GLU A CA 1
ATOM 1008 C C . GLU A 1 124 ? 22.426 -22.799 28.002 1.00 42.81 124 GLU A C 1
ATOM 1010 O O . GLU A 1 124 ? 23.642 -22.967 28.072 1.00 42.81 124 GLU A O 1
ATOM 1015 N N . ALA A 1 125 ? 21.858 -21.655 28.381 1.00 37.72 125 ALA A N 1
ATOM 1016 C CA . ALA A 1 125 ? 22.623 -20.566 28.960 1.00 37.72 125 ALA A CA 1
ATOM 1017 C C . ALA A 1 125 ? 22.964 -20.895 30.419 1.00 37.72 125 ALA A C 1
ATOM 1019 O O . ALA A 1 125 ? 22.202 -20.595 31.339 1.00 37.72 125 ALA A O 1
ATOM 1020 N N . THR A 1 126 ? 24.140 -21.481 30.633 1.00 34.97 126 THR A N 1
ATOM 1021 C CA . THR A 1 126 ? 24.850 -21.412 31.911 1.00 34.97 126 THR A CA 1
ATOM 1022 C C . THR A 1 126 ? 25.177 -19.955 32.225 1.00 34.97 126 THR A C 1
ATOM 1024 O O . THR A 1 126 ? 25.889 -19.279 31.484 1.00 34.97 126 THR A O 1
ATOM 1027 N N . THR A 1 127 ? 24.643 -19.463 33.337 1.00 39.34 127 THR A N 1
ATOM 1028 C CA . THR A 1 127 ? 24.961 -18.158 33.912 1.00 39.34 127 THR A CA 1
ATOM 1029 C C . THR A 1 127 ? 26.408 -18.125 34.400 1.00 39.34 127 THR A C 1
ATOM 1031 O O . THR A 1 127 ? 26.732 -18.782 35.390 1.00 39.34 127 THR A O 1
ATOM 1034 N N . THR A 1 128 ? 27.255 -17.306 33.776 1.00 35.75 128 THR A N 1
ATOM 1035 C CA . THR A 1 128 ? 28.534 -16.869 34.357 1.00 35.75 128 THR A CA 1
ATOM 1036 C C . THR A 1 128 ? 28.514 -15.366 34.654 1.00 35.75 128 THR A C 1
ATOM 1038 O O . THR A 1 128 ? 27.919 -14.596 33.893 1.00 35.75 128 THR A O 1
ATOM 1041 N N . PRO A 1 129 ? 29.123 -14.913 35.768 1.00 38.56 129 PRO A N 1
ATOM 1042 C CA . PRO A 1 129 ? 29.029 -13.531 36.211 1.00 38.56 129 PRO A CA 1
ATOM 1043 C C . PRO A 1 129 ? 29.886 -12.594 35.363 1.00 38.56 129 PRO A C 1
ATOM 1045 O O . PRO A 1 129 ? 31.036 -12.865 35.028 1.00 38.56 129 PRO A O 1
ATOM 1048 N N . ARG A 1 130 ? 29.291 -11.439 35.089 1.00 46.16 130 ARG A N 1
ATOM 1049 C CA . ARG A 1 130 ? 29.861 -10.245 34.472 1.00 46.16 130 ARG A CA 1
ATOM 1050 C C . ARG A 1 130 ? 30.948 -9.670 35.388 1.00 46.16 130 ARG A C 1
ATOM 1052 O O . ARG A 1 130 ? 30.602 -9.229 36.474 1.00 46.16 130 ARG A O 1
ATOM 1059 N N . ASN A 1 131 ? 32.212 -9.650 34.962 1.00 47.50 131 ASN A N 1
ATOM 1060 C CA . ASN A 1 131 ? 33.250 -8.757 35.493 1.00 47.50 131 ASN A CA 1
ATOM 1061 C C . ASN A 1 131 ? 34.441 -8.695 34.528 1.00 47.50 131 ASN A C 1
ATOM 1063 O O . ASN A 1 131 ? 35.023 -9.722 34.197 1.00 47.50 131 ASN A O 1
ATOM 1067 N N . GLY A 1 132 ? 34.794 -7.483 34.097 1.00 39.53 132 GLY A N 1
ATOM 1068 C CA . GLY A 1 132 ? 35.965 -7.210 33.263 1.00 39.53 132 GLY A CA 1
ATOM 1069 C C . GLY A 1 132 ? 35.672 -6.160 32.197 1.00 39.53 132 GLY A C 1
ATOM 1070 O O . GLY A 1 132 ? 35.331 -6.498 31.069 1.00 39.53 132 GLY A O 1
ATOM 1071 N N . ALA A 1 133 ? 35.772 -4.882 32.564 1.00 44.50 133 ALA A N 1
ATOM 1072 C CA . ALA A 1 133 ? 35.926 -3.804 31.592 1.00 44.50 133 ALA A CA 1
ATOM 1073 C C . ALA A 1 133 ? 37.243 -4.033 30.830 1.00 44.50 133 ALA A C 1
ATOM 1075 O O . ALA A 1 133 ? 38.295 -4.144 31.456 1.00 44.50 133 ALA A O 1
ATOM 1076 N N . THR A 1 134 ? 37.187 -4.152 29.504 1.00 55.22 134 THR A N 1
ATOM 1077 C CA . THR A 1 134 ? 38.375 -4.257 28.648 1.00 55.22 134 THR A CA 1
ATOM 1078 C C . THR A 1 134 ? 39.067 -2.896 28.529 1.00 55.22 134 THR A C 1
ATOM 1080 O O . THR A 1 134 ? 38.412 -1.853 28.563 1.00 55.22 134 THR A O 1
ATOM 1083 N N . GLU A 1 135 ? 40.395 -2.898 28.371 1.00 51.31 135 GLU A N 1
ATOM 1084 C CA . GLU A 1 135 ? 41.258 -1.704 28.246 1.00 51.31 135 GLU A CA 1
ATOM 1085 C C . GLU A 1 135 ? 40.799 -0.699 27.167 1.00 51.31 135 GLU A C 1
ATOM 1087 O O . GLU A 1 135 ? 41.079 0.494 27.273 1.00 51.31 135 GLU A O 1
ATOM 1092 N N . GLU A 1 136 ? 39.996 -1.126 26.187 1.00 51.22 136 GLU A N 1
ATOM 1093 C CA . GLU A 1 136 ? 39.353 -0.245 25.199 1.00 51.22 136 GLU A CA 1
ATOM 1094 C C . GLU A 1 136 ? 38.426 0.816 25.825 1.00 51.22 136 GLU A C 1
ATOM 1096 O O . GLU A 1 136 ? 38.212 1.877 25.237 1.00 51.22 136 GLU A O 1
ATOM 1101 N N . GLN A 1 137 ? 37.906 0.594 27.039 1.00 50.62 137 GLN A N 1
ATOM 1102 C CA . GLN A 1 137 ? 37.055 1.570 27.730 1.00 50.62 137 G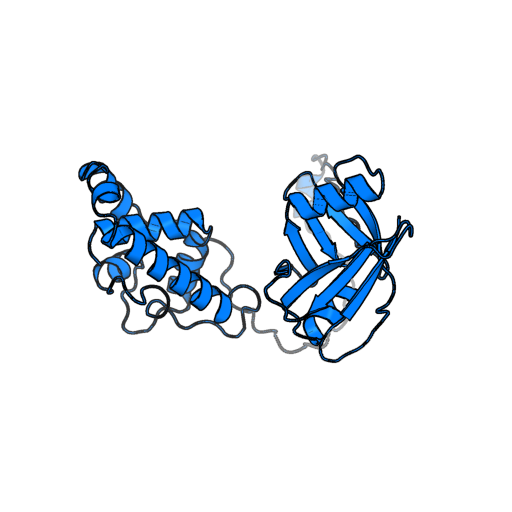LN A CA 1
ATOM 1103 C C . GLN A 1 137 ? 37.835 2.738 28.359 1.00 50.62 137 GLN A C 1
ATOM 1105 O O . GLN A 1 137 ? 37.230 3.771 28.650 1.00 50.62 137 GLN A O 1
ATOM 1110 N N . GLN A 1 138 ? 39.161 2.641 28.525 1.00 52.16 138 GLN A N 1
ATOM 1111 C CA . GLN A 1 138 ? 39.967 3.746 29.069 1.00 52.16 138 GLN A CA 1
ATOM 1112 C C . GLN A 1 138 ? 40.254 4.850 28.037 1.00 52.16 138 GLN A C 1
ATOM 1114 O O . GLN A 1 138 ? 40.350 6.022 28.412 1.00 52.16 138 GLN A O 1
ATOM 1119 N N . VAL A 1 139 ? 40.286 4.517 26.739 1.00 54.06 139 VAL A N 1
ATOM 1120 C CA . VAL A 1 139 ? 40.522 5.479 25.638 1.00 54.06 139 VAL A CA 1
ATOM 1121 C C . VAL A 1 139 ? 39.351 6.464 25.464 1.00 54.06 139 VAL A C 1
ATOM 1123 O O . VAL A 1 139 ? 39.500 7.531 24.872 1.00 54.06 139 VAL A O 1
ATOM 1126 N N . LEU A 1 140 ? 38.183 6.158 26.037 1.00 50.91 140 LEU A N 1
ATOM 1127 C CA . LEU A 1 140 ? 36.970 6.971 25.913 1.00 50.91 140 LEU A CA 1
ATOM 1128 C C . LEU A 1 140 ? 36.710 7.908 27.105 1.00 50.91 140 LEU A C 1
ATOM 1130 O O . LEU A 1 140 ? 35.738 8.663 27.083 1.00 50.91 140 LEU A O 1
ATOM 1134 N N . SER A 1 141 ? 37.585 7.915 28.116 1.00 51.97 141 SER A N 1
ATOM 1135 C CA . SER A 1 141 ? 37.435 8.714 29.347 1.00 51.97 141 SER A CA 1
ATOM 1136 C C . SER A 1 141 ? 37.479 10.239 29.135 1.00 51.97 141 SER A C 1
ATOM 1138 O O . SER A 1 141 ? 37.078 10.993 30.020 1.00 51.97 141 SER A O 1
ATOM 1140 N N . GLY A 1 142 ? 37.904 10.699 27.952 1.00 50.56 142 GLY A N 1
ATOM 1141 C CA . GLY A 1 142 ? 37.889 12.109 27.545 1.00 50.56 142 GLY A CA 1
ATOM 1142 C C . GLY A 1 142 ? 36.696 12.532 26.677 1.00 50.56 142 GLY A C 1
ATOM 1143 O O . GLY A 1 142 ? 36.563 13.716 26.366 1.00 50.56 142 GLY A O 1
ATOM 1144 N N . PHE A 1 143 ? 35.819 11.607 26.270 1.00 46.06 143 PHE A N 1
ATOM 1145 C CA . PHE A 1 143 ? 34.695 11.926 25.388 1.00 46.06 143 PHE A CA 1
ATOM 1146 C C . PHE A 1 143 ? 33.426 12.226 26.191 1.00 46.06 143 PHE A C 1
ATOM 1148 O O . PHE A 1 143 ? 32.882 11.374 26.892 1.00 46.06 143 PHE A O 1
ATOM 1155 N N . LYS A 1 144 ? 32.890 13.442 26.038 1.00 46.03 144 LYS A N 1
ATOM 1156 C CA . LYS A 1 144 ? 31.497 13.732 26.402 1.00 46.03 144 LYS A CA 1
ATOM 1157 C C . LYS A 1 144 ? 30.588 13.160 25.322 1.00 46.03 144 LYS A C 1
ATOM 1159 O O . LYS A 1 144 ? 30.419 13.757 24.262 1.00 46.03 144 LYS A O 1
ATOM 1164 N N . PHE A 1 145 ? 29.993 12.008 25.597 1.00 56.38 145 PHE A N 1
ATOM 1165 C CA . PHE A 1 145 ? 28.931 11.469 24.760 1.00 56.38 145 PHE A CA 1
ATOM 1166 C C . PHE A 1 145 ? 27.650 12.264 25.008 1.00 56.38 145 PHE A C 1
ATOM 1168 O O . PHE A 1 145 ? 27.185 12.383 26.142 1.00 56.38 145 PHE A O 1
ATOM 1175 N N . PHE A 1 146 ? 27.079 12.825 23.946 1.00 43.22 146 PHE A N 1
ATOM 1176 C CA . PHE A 1 146 ? 25.728 13.361 24.010 1.00 43.22 146 PHE A CA 1
ATOM 1177 C C . PHE A 1 146 ? 24.754 12.191 24.079 1.00 43.22 146 PHE A C 1
ATOM 1179 O O . PHE A 1 146 ? 24.775 11.307 23.221 1.00 43.22 146 PHE A O 1
ATOM 1186 N N . ASP A 1 147 ? 23.887 12.202 25.085 1.00 42.78 147 ASP A N 1
ATOM 1187 C CA . ASP A 1 147 ? 22.783 11.258 25.176 1.00 42.78 147 ASP A CA 1
ATOM 1188 C C . ASP A 1 147 ? 21.739 11.640 24.115 1.00 42.78 147 ASP A C 1
ATOM 1190 O O . ASP A 1 147 ? 20.829 12.442 24.347 1.00 42.78 147 ASP A O 1
ATOM 1194 N N . ILE A 1 148 ? 21.918 11.135 22.889 1.00 43.28 148 ILE A N 1
ATOM 1195 C CA . ILE A 1 148 ? 20.903 11.234 21.842 1.00 43.28 148 ILE A CA 1
ATOM 1196 C C . ILE A 1 148 ? 19.784 10.286 22.257 1.00 43.28 148 ILE A C 1
ATOM 1198 O O . ILE A 1 148 ? 19.752 9.116 21.868 1.00 43.28 148 ILE A O 1
ATOM 1202 N N . LYS A 1 149 ? 18.847 10.794 23.061 1.00 41.09 149 LYS A N 1
ATOM 1203 C CA . LYS A 1 149 ? 17.601 10.089 23.346 1.00 41.09 149 LYS A CA 1
ATOM 1204 C C . LYS A 1 149 ? 16.933 9.811 22.009 1.00 41.09 149 LYS A C 1
ATOM 1206 O O . LYS A 1 149 ? 16.416 10.722 21.361 1.00 41.09 149 LYS A O 1
ATOM 1211 N N . LYS A 1 150 ? 16.965 8.546 21.579 1.00 41.78 150 LYS A N 1
ATOM 1212 C CA . LYS A 1 150 ? 16.144 8.049 20.476 1.00 41.78 150 LYS A CA 1
ATOM 1213 C C . LYS A 1 150 ? 14.735 8.551 20.769 1.00 41.78 150 LYS A C 1
ATOM 1215 O O . LYS A 1 150 ? 14.195 8.214 21.821 1.00 41.78 150 LYS A O 1
ATOM 1220 N N . SER A 1 151 ? 14.194 9.408 19.903 1.00 42.25 151 SER A N 1
ATOM 1221 C CA . SER A 1 151 ? 12.808 9.858 19.999 1.00 42.25 151 SER A CA 1
ATOM 1222 C C . SER A 1 151 ? 11.952 8.600 20.066 1.00 42.25 151 SER A C 1
ATOM 1224 O O . SER A 1 151 ? 11.814 7.876 19.080 1.00 42.25 151 SER A O 1
ATOM 1226 N N . THR A 1 152 ? 11.488 8.254 21.263 1.00 45.09 152 THR A N 1
ATOM 1227 C CA . THR A 1 152 ? 10.592 7.131 21.455 1.00 45.09 152 THR A CA 1
ATOM 1228 C C . THR A 1 152 ? 9.272 7.586 20.870 1.00 45.09 152 THR A C 1
ATOM 1230 O O . THR A 1 152 ? 8.524 8.344 21.483 1.00 45.09 152 THR A O 1
ATOM 1233 N N . THR A 1 153 ? 9.003 7.175 19.633 1.00 60.09 153 THR A N 1
ATOM 1234 C CA . THR A 1 153 ? 7.664 7.245 19.064 1.00 60.09 153 THR A CA 1
ATOM 1235 C C . THR A 1 153 ? 6.734 6.572 20.063 1.00 60.09 153 THR A C 1
ATOM 1237 O O . THR A 1 153 ? 6.821 5.369 20.314 1.00 60.09 153 THR A O 1
ATOM 1240 N N . ARG A 1 154 ? 5.902 7.381 20.726 1.00 75.00 154 ARG A N 1
ATOM 1241 C CA . ARG A 1 154 ? 4.937 6.909 21.715 1.00 75.00 154 ARG A CA 1
ATOM 1242 C C . ARG A 1 154 ? 4.118 5.788 21.080 1.00 75.00 154 ARG A C 1
ATOM 1244 O O . ARG A 1 154 ? 3.471 5.994 20.055 1.00 75.00 154 ARG A O 1
ATOM 1251 N N . ARG A 1 155 ? 4.125 4.613 21.706 1.00 84.19 155 ARG A N 1
ATOM 1252 C CA . ARG A 1 155 ? 3.271 3.502 21.290 1.00 84.19 155 ARG A CA 1
ATOM 1253 C C . ARG A 1 155 ? 1.807 3.864 21.562 1.00 84.19 155 ARG A C 1
ATOM 1255 O O . ARG A 1 155 ? 1.493 4.339 22.653 1.00 84.19 155 ARG A O 1
ATOM 1262 N N . LEU A 1 156 ? 0.938 3.646 20.575 1.00 89.56 156 LEU A N 1
ATOM 1263 C CA . LEU A 1 156 ? -0.510 3.814 20.733 1.00 89.56 156 LEU A CA 1
ATOM 1264 C C . LEU A 1 156 ? -1.053 2.790 21.729 1.00 89.56 156 LEU A C 1
ATOM 1266 O O . LEU A 1 156 ? -0.649 1.622 21.686 1.00 89.56 156 LEU A O 1
ATOM 1270 N N . LYS A 1 157 ? -1.964 3.229 22.599 1.00 92.88 157 LYS A N 1
ATOM 1271 C CA . LYS A 1 157 ? -2.754 2.330 23.449 1.00 92.88 157 LYS A CA 1
ATOM 1272 C C . LYS A 1 157 ? -3.779 1.558 22.613 1.00 92.88 157 LYS A C 1
ATOM 1274 O O . LYS A 1 157 ? -4.041 1.903 21.463 1.00 92.88 157 LYS A O 1
ATOM 1279 N N . ASP A 1 158 ? -4.356 0.510 23.193 1.00 92.56 158 ASP A N 1
ATOM 1280 C CA . ASP A 1 158 ? -5.301 -0.383 22.503 1.00 92.56 158 ASP A CA 1
ATOM 1281 C C . ASP A 1 158 ? -6.601 0.308 22.061 1.00 92.56 158 ASP A C 1
ATOM 1283 O O . ASP A 1 158 ? -7.282 -0.163 21.153 1.00 92.56 158 ASP A O 1
ATOM 1287 N N . ASP A 1 159 ? -6.923 1.443 22.672 1.00 93.56 159 ASP A N 1
ATOM 1288 C CA . ASP A 1 159 ? -8.078 2.287 22.382 1.00 93.56 159 ASP A CA 1
ATOM 1289 C C . ASP A 1 159 ? -7.699 3.559 21.613 1.00 93.56 159 ASP A C 1
ATOM 1291 O O . ASP A 1 159 ? -8.500 4.482 21.532 1.00 93.56 159 ASP A O 1
ATOM 1295 N N . GLU A 1 160 ? -6.491 3.636 21.049 1.00 95.56 160 GLU A N 1
ATOM 1296 C CA . GLU A 1 160 ? -6.006 4.841 20.375 1.00 95.56 160 GLU A CA 1
ATOM 1297 C C . GLU A 1 160 ? -5.805 4.641 18.870 1.00 95.56 160 GLU A C 1
ATOM 1299 O O . GLU A 1 160 ? -5.416 3.575 18.383 1.00 95.56 160 GLU A O 1
ATOM 1304 N N . ILE A 1 161 ? -6.009 5.721 18.127 1.00 94.94 161 ILE A N 1
ATOM 1305 C CA . ILE A 1 161 ? -5.505 5.910 16.766 1.00 94.94 161 ILE A CA 1
ATOM 1306 C C . ILE A 1 161 ? -4.699 7.205 16.728 1.00 94.94 161 ILE A C 1
ATOM 1308 O O . ILE A 1 161 ? -4.958 8.120 17.512 1.00 94.94 161 ILE A O 1
ATOM 1312 N N . SER A 1 162 ? -3.743 7.319 15.810 1.00 94.81 162 SER A N 1
ATOM 1313 C CA . SER A 1 162 ? -3.061 8.589 15.559 1.00 94.81 162 SER A CA 1
ATOM 1314 C C . SER A 1 162 ? -3.216 9.079 14.139 1.00 94.81 162 SER A C 1
ATOM 1316 O O . SER A 1 162 ? -3.324 8.309 13.191 1.00 94.81 162 SER A O 1
ATOM 1318 N N . ILE A 1 163 ? -3.185 10.396 14.005 1.00 93.62 163 ILE A N 1
ATOM 1319 C CA . ILE A 1 163 ? -3.119 11.106 12.741 1.00 93.62 163 ILE A CA 1
ATOM 1320 C C . ILE A 1 163 ? -1.828 11.911 12.728 1.00 93.62 163 ILE A C 1
ATOM 1322 O O . ILE A 1 163 ? -1.581 12.701 13.636 1.00 93.62 163 ILE A O 1
ATOM 1326 N N . ASN A 1 164 ? -1.027 11.729 11.681 1.00 91.31 164 ASN A N 1
ATOM 1327 C CA . ASN A 1 164 ? 0.179 12.510 11.430 1.00 91.31 164 ASN A CA 1
ATOM 1328 C C . ASN A 1 164 ? 0.027 13.290 10.121 1.00 91.31 164 ASN A C 1
ATOM 1330 O O . ASN A 1 164 ? -0.029 12.692 9.044 1.00 91.31 164 ASN A O 1
ATOM 1334 N N . THR A 1 165 ? -0.021 14.617 10.207 1.00 88.75 165 THR A N 1
ATOM 1335 C CA . THR A 1 165 ? -0.137 15.527 9.053 1.00 88.75 165 THR A CA 1
ATOM 1336 C C . THR A 1 165 ? 1.218 15.997 8.521 1.00 88.75 165 THR A C 1
ATOM 1338 O O . THR A 1 165 ? 1.300 16.383 7.356 1.00 88.75 165 THR A O 1
ATOM 1341 N N . ARG A 1 166 ? 2.292 15.905 9.319 1.00 80.19 166 ARG A N 1
ATOM 1342 C CA . ARG A 1 166 ? 3.619 16.456 8.995 1.00 80.19 166 ARG A CA 1
ATOM 1343 C C . ARG A 1 166 ? 4.357 15.708 7.890 1.00 80.19 166 ARG A C 1
ATOM 1345 O O . ARG A 1 166 ? 4.992 16.338 7.053 1.00 80.19 166 ARG A O 1
ATOM 1352 N N . SER A 1 167 ? 4.334 14.376 7.906 1.00 72.12 167 SER A N 1
ATOM 1353 C CA . SER A 1 167 ? 5.170 13.578 6.992 1.00 72.12 167 SER A CA 1
ATOM 1354 C C . SER A 1 167 ? 4.408 13.003 5.804 1.00 72.12 167 SER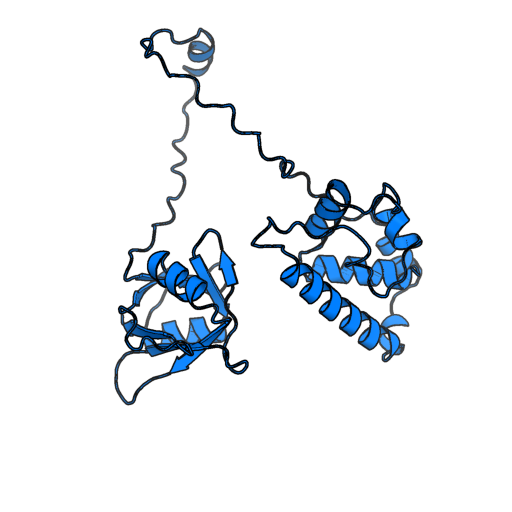 A C 1
ATOM 1356 O O . SER A 1 167 ? 4.973 12.846 4.727 1.00 72.12 167 SER A O 1
ATOM 1358 N N . SER A 1 168 ? 3.142 12.632 5.998 1.00 79.62 168 SER A N 1
ATOM 1359 C CA . SER A 1 168 ? 2.475 11.736 5.044 1.00 79.62 168 SER A CA 1
ATOM 1360 C C . SER A 1 168 ? 0.944 11.765 5.078 1.00 79.62 168 SER A C 1
ATOM 1362 O O . SER A 1 168 ? 0.315 11.106 4.254 1.00 79.62 168 SER A O 1
ATOM 1364 N N . ASN A 1 169 ? 0.330 12.573 5.955 1.00 90.50 169 ASN A N 1
ATOM 1365 C CA . ASN A 1 169 ? -1.124 12.608 6.158 1.00 90.50 169 ASN A CA 1
ATOM 1366 C C . ASN A 1 169 ? -1.697 11.199 6.336 1.00 90.50 169 ASN A C 1
ATOM 1368 O O . ASN A 1 169 ? -2.558 10.754 5.571 1.00 90.50 169 ASN A O 1
ATOM 1372 N N . CYS A 1 170 ? -1.179 10.499 7.343 1.00 93.50 170 CYS A N 1
ATOM 1373 C CA . CYS A 1 170 ? -1.554 9.124 7.623 1.00 93.50 170 CYS A CA 1
ATOM 1374 C C . CYS A 1 170 ? -2.313 9.005 8.936 1.00 93.50 170 CYS A C 1
ATOM 1376 O O . CYS A 1 170 ? -1.908 9.543 9.967 1.00 93.50 170 CYS A O 1
ATOM 1378 N N . LEU A 1 171 ? -3.387 8.233 8.872 1.00 94.56 171 LEU A N 1
ATOM 1379 C CA . LEU A 1 171 ? -4.091 7.653 9.998 1.00 94.56 171 LEU A CA 1
ATOM 1380 C C . LEU A 1 171 ? -3.452 6.296 10.317 1.00 94.56 171 LEU A C 1
ATOM 1382 O O . LEU A 1 171 ? -3.295 5.470 9.420 1.00 94.56 171 LEU A O 1
ATOM 1386 N N . THR A 1 172 ? -3.088 6.065 11.575 1.00 95.31 172 THR A N 1
ATOM 1387 C CA . THR A 1 172 ? -2.481 4.823 12.065 1.00 95.31 172 THR A CA 1
ATOM 1388 C C . THR A 1 172 ? -3.330 4.248 13.187 1.00 95.31 172 THR A C 1
ATOM 1390 O O . THR A 1 172 ? -3.583 4.912 14.192 1.00 95.31 172 THR A O 1
ATOM 1393 N N . PHE A 1 173 ? -3.744 2.997 13.028 1.00 96.06 173 PHE A N 1
ATOM 1394 C CA . PHE A 1 173 ? -4.487 2.265 14.046 1.00 96.06 173 PHE A CA 1
ATOM 1395 C C . PHE A 1 173 ? -3.535 1.620 15.043 1.00 96.06 173 PHE A C 1
ATOM 1397 O O . PHE A 1 173 ? -2.432 1.222 14.667 1.00 96.06 173 PHE A O 1
ATOM 1404 N N . ASN A 1 174 ? -3.939 1.469 16.305 1.00 95.38 174 ASN A N 1
ATOM 1405 C CA . ASN A 1 174 ? -3.170 0.661 17.247 1.00 95.38 174 ASN A CA 1
ATOM 1406 C C . ASN A 1 174 ? -3.094 -0.810 16.808 1.00 95.38 174 ASN A C 1
ATOM 1408 O O . ASN A 1 174 ? -3.846 -1.275 15.946 1.00 95.38 174 ASN A O 1
ATOM 1412 N N . LYS A 1 175 ? -2.174 -1.557 17.422 1.00 93.81 175 LYS A N 1
ATOM 1413 C CA . LYS A 1 175 ? -1.887 -2.944 17.046 1.00 93.81 175 LYS A CA 1
ATOM 1414 C C . LYS A 1 175 ? -3.102 -3.864 17.206 1.00 93.81 175 LYS A C 1
ATOM 1416 O O . LYS A 1 175 ? -3.344 -4.684 16.330 1.00 93.81 175 LYS A O 1
ATOM 1421 N N . THR A 1 176 ? -3.873 -3.697 18.276 1.00 94.44 176 THR A N 1
ATOM 1422 C CA . THR A 1 176 ? -5.031 -4.543 18.587 1.00 94.44 176 THR A CA 1
ATOM 1423 C C . THR A 1 176 ? -6.102 -4.429 17.501 1.00 94.44 176 THR A C 1
ATOM 1425 O O . THR A 1 176 ? -6.471 -5.436 16.898 1.00 94.44 176 THR A O 1
ATOM 1428 N N . VAL A 1 177 ? -6.506 -3.205 17.147 1.00 95.25 177 VAL A N 1
ATOM 1429 C CA . VAL A 1 177 ? -7.449 -2.968 16.037 1.00 95.25 177 VAL A CA 1
ATOM 1430 C C . VAL A 1 177 ? -6.859 -3.418 14.695 1.00 95.25 177 VAL A C 1
ATOM 1432 O O . VAL A 1 177 ? -7.546 -4.007 13.862 1.00 95.25 177 VAL A O 1
ATOM 1435 N N . SER A 1 178 ? -5.559 -3.206 14.488 1.00 95.94 178 SER A N 1
ATOM 1436 C CA . SER A 1 178 ? -4.885 -3.610 13.249 1.00 95.94 178 SER A CA 1
ATOM 1437 C C . SER A 1 178 ? -4.883 -5.124 13.037 1.00 95.94 178 SER A C 1
ATOM 1439 O O . SER A 1 178 ? -5.072 -5.598 11.915 1.00 95.94 178 SER A O 1
ATOM 1441 N N . ASP A 1 179 ? -4.697 -5.889 14.111 1.00 94.81 179 ASP A N 1
ATOM 1442 C CA . ASP A 1 179 ? -4.741 -7.347 14.084 1.00 94.81 179 ASP A CA 1
ATOM 1443 C C . ASP A 1 179 ? -6.165 -7.863 13.817 1.00 94.81 179 ASP A C 1
ATOM 1445 O O . ASP A 1 179 ? -6.320 -8.861 13.109 1.00 94.81 179 ASP A O 1
ATOM 1449 N N . GLU A 1 180 ? -7.205 -7.188 14.321 1.00 94.12 180 GLU A N 1
ATOM 1450 C CA . GLU A 1 180 ? -8.604 -7.505 13.992 1.00 94.12 180 GLU A CA 1
ATOM 1451 C C . GLU A 1 180 ? -8.896 -7.301 12.503 1.00 94.12 180 GLU A C 1
ATOM 1453 O O . GLU A 1 180 ? -9.359 -8.232 11.836 1.00 94.12 180 GLU A O 1
ATOM 1458 N N . ILE A 1 181 ? -8.547 -6.129 11.961 1.00 94.12 181 ILE A N 1
ATOM 1459 C CA . ILE A 1 181 ? -8.721 -5.816 10.536 1.00 94.12 181 ILE A CA 1
ATOM 1460 C C . ILE A 1 181 ? -7.963 -6.842 9.685 1.00 94.12 181 ILE A C 1
ATOM 1462 O O . ILE A 1 181 ? -8.526 -7.417 8.754 1.00 94.12 181 ILE A O 1
ATOM 1466 N N . ARG A 1 182 ? -6.711 -7.164 10.038 1.00 92.88 182 ARG A N 1
ATOM 1467 C CA . ARG A 1 182 ? -5.908 -8.160 9.308 1.00 92.88 182 ARG A CA 1
ATOM 1468 C C . ARG A 1 182 ? -6.551 -9.545 9.302 1.00 92.88 182 ARG A C 1
ATOM 1470 O O . ARG A 1 182 ? -6.611 -10.182 8.254 1.00 92.88 182 ARG A O 1
ATOM 1477 N N . LYS A 1 183 ? -7.049 -10.017 10.448 1.00 93.00 183 LYS A N 1
ATOM 1478 C CA . LYS A 1 183 ? -7.715 -11.327 10.551 1.00 93.00 183 LYS A CA 1
ATOM 1479 C C . LYS A 1 183 ? -9.004 -11.387 9.731 1.00 93.00 183 LYS A C 1
ATOM 1481 O O . LYS A 1 183 ? -9.324 -12.449 9.207 1.00 93.00 183 LYS A O 1
ATOM 1486 N N . SER A 1 184 ? -9.714 -10.265 9.611 1.00 90.50 184 SER A N 1
ATOM 1487 C CA . SER A 1 184 ? -10.946 -10.169 8.818 1.00 90.50 184 SER A CA 1
ATOM 1488 C C . SER A 1 184 ? -10.720 -10.149 7.302 1.00 90.50 184 SER A C 1
ATOM 1490 O O . SER A 1 184 ? -11.661 -10.390 6.556 1.00 90.50 184 SER A O 1
ATOM 1492 N N . LYS A 1 185 ? -9.482 -9.904 6.841 1.00 92.31 185 LYS A N 1
ATOM 1493 C CA . LYS A 1 185 ? -9.115 -9.769 5.416 1.00 92.31 185 LYS A CA 1
ATOM 1494 C C . LYS A 1 185 ? -9.897 -8.686 4.654 1.00 92.31 185 LYS A C 1
ATOM 1496 O O . LYS A 1 185 ? -9.966 -8.739 3.431 1.00 92.31 185 LYS A O 1
ATOM 1501 N N . LEU A 1 186 ? -10.465 -7.711 5.361 1.00 92.19 186 LEU A N 1
ATOM 1502 C CA . LEU A 1 186 ? -11.137 -6.563 4.758 1.00 92.19 186 LEU A CA 1
ATOM 1503 C C . LEU A 1 186 ? -10.091 -5.594 4.204 1.00 92.19 186 LEU A C 1
ATOM 1505 O O . LEU A 1 186 ? -9.043 -5.407 4.830 1.00 92.19 186 LEU A O 1
ATOM 1509 N N . GLN A 1 187 ? -10.354 -5.005 3.038 1.00 93.75 187 GLN A N 1
ATOM 1510 C CA . GLN A 1 187 ? -9.355 -4.235 2.280 1.00 93.75 187 GLN A CA 1
ATOM 1511 C C . GLN A 1 187 ? -9.625 -2.730 2.215 1.00 93.75 187 GLN A C 1
ATOM 1513 O O . GLN A 1 187 ? -8.692 -1.955 1.989 1.00 93.75 187 GLN A O 1
ATOM 1518 N N . TYR A 1 188 ? -10.870 -2.314 2.440 1.00 94.75 188 TYR A N 1
ATOM 1519 C CA . TYR A 1 188 ? -11.299 -0.933 2.261 1.00 94.75 188 TYR A CA 1
ATOM 1520 C C . TYR A 1 188 ? -11.942 -0.385 3.531 1.00 94.75 188 TYR A C 1
ATOM 1522 O O . TYR A 1 188 ? -12.579 -1.116 4.287 1.00 94.75 188 TYR A O 1
ATOM 1530 N N . MET A 1 189 ? -11.779 0.918 3.756 1.00 96.69 189 MET A N 1
ATOM 1531 C CA . MET A 1 189 ? -12.393 1.653 4.857 1.00 96.69 189 MET A CA 1
ATOM 1532 C C . MET A 1 189 ? -13.283 2.777 4.326 1.00 96.69 189 MET A C 1
ATOM 1534 O O . MET A 1 189 ? -12.833 3.658 3.593 1.00 96.69 189 MET A O 1
ATOM 1538 N N . GLN A 1 190 ? -14.530 2.800 4.768 1.00 94.00 190 GLN A N 1
ATOM 1539 C CA . GLN A 1 190 ? -15.458 3.910 4.596 1.00 94.00 190 GLN A CA 1
ATOM 1540 C C . GLN A 1 190 ? -15.581 4.693 5.904 1.00 94.00 190 GLN A C 1
ATOM 1542 O O . GLN A 1 190 ? -15.380 4.157 6.997 1.00 94.00 190 GLN A O 1
ATOM 1547 N N . VAL A 1 191 ? -15.911 5.978 5.789 1.00 92.81 191 VAL A N 1
ATOM 1548 C CA . VAL A 1 191 ? -16.162 6.846 6.942 1.00 92.81 191 VAL A CA 1
ATOM 1549 C C . VAL A 1 191 ? -17.578 7.379 6.860 1.00 92.81 191 VAL A C 1
ATOM 1551 O O . VAL A 1 191 ? -17.931 8.051 5.893 1.00 92.81 191 VAL A O 1
ATOM 1554 N N . GLY A 1 192 ? -18.365 7.084 7.887 1.00 87.38 192 GLY A N 1
ATOM 1555 C CA . GLY A 1 192 ? -19.710 7.604 8.073 1.00 87.38 192 GLY A CA 1
ATOM 1556 C C . GLY A 1 192 ? -19.790 8.544 9.271 1.00 87.38 192 GLY A C 1
ATOM 1557 O O . GLY A 1 192 ? -18.986 8.474 10.199 1.00 87.38 192 GLY A O 1
ATOM 1558 N N . GLN A 1 193 ? -20.802 9.400 9.259 1.00 85.38 193 GLN A N 1
ATOM 1559 C CA . GLN A 1 193 ? -21.254 10.168 10.412 1.00 85.38 193 GLN A CA 1
ATOM 1560 C C . GLN A 1 193 ? -22.736 9.850 10.597 1.00 85.38 193 GLN A C 1
ATOM 1562 O O . GLN A 1 193 ? -23.494 9.888 9.627 1.00 85.38 193 GLN A O 1
ATOM 1567 N N . LEU A 1 194 ? -23.146 9.515 11.819 1.00 77.69 194 LEU A N 1
ATOM 1568 C CA . LEU A 1 194 ? -24.546 9.243 12.125 1.00 77.69 194 LEU A CA 1
ATOM 1569 C C . LEU A 1 194 ? -25.173 10.478 12.784 1.00 77.69 194 LEU A C 1
ATOM 1571 O O . LEU A 1 194 ? -24.914 10.760 13.952 1.00 77.69 194 LEU A O 1
ATOM 1575 N N . GLY A 1 195 ? -25.992 11.211 12.026 1.00 72.25 195 GLY A N 1
ATOM 1576 C CA . GLY A 1 195 ? -26.736 12.372 12.524 1.00 72.25 195 GLY A CA 1
ATOM 1577 C C . GLY A 1 195 ? -25.850 13.466 13.137 1.00 72.25 195 GLY A C 1
ATOM 1578 O O . GLY A 1 195 ? -24.772 13.776 12.627 1.00 72.25 195 GLY A O 1
ATOM 1579 N N . GLU A 1 196 ? -26.317 14.045 14.245 1.00 73.81 196 GLU A N 1
ATOM 1580 C CA . GLU A 1 196 ? -25.619 15.106 14.988 1.00 73.81 196 GLU A CA 1
ATOM 1581 C C . GLU A 1 196 ? -24.589 14.578 16.004 1.00 73.81 196 GLU A C 1
ATOM 1583 O O . GLU A 1 196 ? -24.017 15.358 16.769 1.00 73.81 196 GLU A O 1
ATOM 1588 N N . GLU A 1 197 ? -24.314 13.266 16.045 1.00 76.19 197 GLU A N 1
ATOM 1589 C CA . GLU A 1 197 ? -23.281 12.759 16.947 1.00 76.19 197 GLU A CA 1
ATOM 1590 C C . GLU A 1 197 ? -21.911 13.363 16.602 1.00 76.19 197 GLU A C 1
ATOM 1592 O O . GLU A 1 197 ? -21.461 13.332 15.455 1.00 76.19 197 GLU A O 1
ATOM 1597 N N . LYS A 1 198 ? -21.186 13.835 17.627 1.00 81.06 198 LYS A N 1
ATOM 1598 C CA . LYS A 1 198 ? -19.772 14.247 17.528 1.00 81.06 198 LYS A CA 1
ATOM 1599 C C . LYS A 1 198 ? -18.836 13.036 17.439 1.00 81.06 198 LYS A C 1
ATOM 1601 O O . LYS A 1 198 ? -17.862 12.924 18.185 1.00 81.06 198 LYS A O 1
ATOM 1606 N N . ALA A 1 199 ? -19.164 12.099 16.561 1.00 85.94 199 ALA A N 1
ATOM 1607 C CA . ALA A 1 199 ? -18.426 10.872 16.350 1.00 85.94 199 ALA A CA 1
ATOM 1608 C C . ALA A 1 199 ? -18.378 10.505 14.868 1.00 85.94 199 ALA A C 1
ATOM 1610 O O . ALA A 1 199 ? -19.318 10.751 14.113 1.00 85.94 199 ALA A O 1
ATOM 1611 N N . LEU A 1 200 ? -17.276 9.871 14.479 1.00 91.25 200 LEU A N 1
ATOM 1612 C CA . LEU A 1 200 ? -17.125 9.268 13.160 1.00 91.25 200 LEU A CA 1
ATOM 1613 C C . LEU A 1 200 ? -17.163 7.754 13.296 1.00 91.25 200 LEU A C 1
ATOM 1615 O O . LEU A 1 200 ? -16.659 7.196 14.268 1.00 91.25 200 LEU A O 1
ATOM 1619 N N . PHE A 1 201 ? -17.724 7.090 12.298 1.00 91.81 201 PHE A N 1
ATOM 1620 C CA . PHE A 1 201 ? -17.771 5.641 12.210 1.00 91.81 201 PHE A CA 1
ATOM 1621 C C . PHE A 1 201 ? -16.856 5.191 11.085 1.00 91.81 201 PHE A C 1
ATOM 1623 O O . PHE A 1 201 ? -17.023 5.597 9.937 1.00 91.81 201 PHE A O 1
ATOM 1630 N N . PHE A 1 202 ? -15.880 4.360 11.420 1.00 94.81 202 PHE A N 1
ATOM 1631 C CA . PHE A 1 202 ? -15.013 3.706 10.455 1.00 94.81 202 PHE A CA 1
ATOM 1632 C C . PHE A 1 202 ? -15.557 2.315 10.188 1.00 94.81 202 PHE A C 1
ATOM 1634 O O . PHE A 1 202 ? -15.677 1.498 11.104 1.00 94.81 202 PHE A O 1
ATOM 1641 N N . ILE A 1 203 ? -15.904 2.069 8.931 1.00 94.12 203 ILE A N 1
ATOM 1642 C CA . ILE A 1 203 ? -16.490 0.818 8.472 1.00 94.12 203 ILE A CA 1
ATOM 1643 C C . ILE A 1 203 ? -15.474 0.172 7.546 1.00 94.12 203 ILE A C 1
ATOM 1645 O O . ILE A 1 203 ? -15.196 0.695 6.471 1.00 94.12 203 ILE A O 1
ATOM 1649 N N . PHE A 1 204 ? -14.897 -0.942 7.976 1.00 95.31 204 PHE A N 1
ATOM 1650 C CA . PHE A 1 204 ? -14.049 -1.758 7.120 1.00 95.31 204 PHE A CA 1
ATOM 1651 C C . PHE A 1 204 ? -14.918 -2.776 6.401 1.00 95.31 204 PHE A C 1
ATOM 1653 O O . PHE A 1 204 ? -15.767 -3.392 7.041 1.00 95.31 204 PHE A O 1
ATOM 1660 N N . SER A 1 205 ? -14.702 -2.955 5.104 1.00 94.00 205 SER A N 1
ATOM 1661 C CA . SER A 1 205 ? -15.416 -3.912 4.258 1.00 94.00 205 SER A CA 1
ATOM 1662 C C . SER A 1 205 ? -14.557 -4.287 3.037 1.00 94.00 205 SER A C 1
ATOM 1664 O O . SER A 1 205 ? -13.406 -3.858 2.908 1.00 94.00 205 SER A O 1
ATOM 1666 N N . ASN A 1 206 ? -15.106 -5.108 2.141 1.00 93.50 206 ASN A N 1
ATOM 1667 C CA . ASN A 1 206 ? -14.536 -5.360 0.811 1.00 93.50 206 ASN A CA 1
ATOM 1668 C C . ASN A 1 206 ? -15.229 -4.540 -0.294 1.00 93.50 206 ASN A C 1
ATOM 1670 O O . ASN A 1 206 ? -15.143 -4.894 -1.464 1.00 93.50 206 ASN A O 1
ATOM 1674 N N . ASP A 1 207 ? -15.922 -3.458 0.072 1.00 90.69 207 ASP A N 1
ATOM 1675 C CA . ASP A 1 207 ? -16.494 -2.516 -0.891 1.00 90.69 207 ASP A CA 1
ATOM 1676 C C . ASP A 1 207 ? -15.387 -1.635 -1.490 1.00 90.69 207 ASP A C 1
ATOM 1678 O O . ASP A 1 207 ? -14.790 -0.806 -0.798 1.00 90.69 207 ASP A O 1
ATOM 1682 N N . GLU A 1 208 ? -15.138 -1.797 -2.789 1.00 90.25 208 GLU A N 1
ATOM 1683 C CA . GLU A 1 208 ? -14.096 -1.078 -3.531 1.00 90.25 208 GLU A CA 1
ATOM 1684 C C . GLU A 1 208 ? -14.330 0.441 -3.608 1.00 90.25 208 GLU A C 1
ATOM 1686 O O . GLU A 1 208 ? -13.414 1.190 -3.945 1.00 90.25 208 GLU A O 1
ATOM 1691 N N . ASN A 1 209 ? -15.522 0.927 -3.239 1.00 88.94 209 ASN A N 1
ATOM 1692 C CA . ASN A 1 209 ? -15.793 2.360 -3.110 1.00 88.94 209 ASN A CA 1
ATOM 1693 C C . ASN A 1 209 ? -15.135 2.994 -1.867 1.00 88.94 209 ASN A C 1
ATOM 1695 O O . ASN A 1 209 ? -15.170 4.216 -1.699 1.00 88.94 209 ASN A O 1
ATOM 1699 N N . GLY A 1 210 ? -14.576 2.188 -0.958 1.00 90.06 210 GLY A N 1
ATOM 1700 C CA . GLY A 1 210 ? -13.864 2.664 0.225 1.00 90.06 210 GLY A CA 1
ATOM 1701 C C . GLY A 1 210 ? -12.410 3.076 -0.039 1.00 90.06 210 GLY A C 1
ATOM 1702 O O . GLY A 1 210 ? -11.865 2.965 -1.134 1.00 90.06 210 GLY A O 1
ATOM 1703 N N . ILE A 1 211 ? -11.744 3.566 1.006 1.00 92.88 211 ILE A N 1
ATOM 1704 C CA . ILE A 1 211 ? -10.331 3.948 0.960 1.00 92.88 211 ILE A CA 1
ATOM 1705 C C . ILE A 1 211 ? -9.484 2.712 1.289 1.00 92.88 211 ILE A C 1
ATOM 1707 O O . ILE A 1 211 ? -9.637 2.174 2.387 1.00 92.88 211 ILE A O 1
ATOM 1711 N N . PRO A 1 212 ? -8.568 2.272 0.409 1.00 93.81 212 PRO A N 1
ATOM 1712 C CA . PRO A 1 212 ? -7.719 1.125 0.700 1.00 93.81 212 PRO A CA 1
ATOM 1713 C C . PRO A 1 212 ? -6.733 1.443 1.829 1.00 93.81 212 PRO A C 1
ATOM 1715 O O . PRO A 1 212 ? -6.128 2.523 1.866 1.00 93.81 212 PRO A O 1
ATOM 1718 N N . HIS A 1 213 ? -6.527 0.487 2.734 1.00 92.00 213 HIS A N 1
ATOM 1719 C CA . HIS A 1 213 ? -5.501 0.573 3.776 1.00 92.00 213 HIS A CA 1
ATOM 1720 C C . HIS A 1 213 ? -4.281 -0.287 3.461 1.00 92.00 213 HIS A C 1
ATOM 1722 O O . HIS A 1 213 ? -4.303 -1.192 2.631 1.00 92.00 213 HIS A O 1
ATOM 1728 N N . LYS A 1 214 ? -3.179 0.013 4.144 1.00 92.00 214 LYS A N 1
ATOM 1729 C CA . LYS A 1 214 ? -1.922 -0.737 4.078 1.00 92.00 214 LYS A CA 1
ATOM 1730 C C . LYS A 1 214 ? -1.513 -1.177 5.476 1.00 92.00 214 LYS A C 1
ATOM 1732 O O . LYS A 1 214 ? -2.032 -0.671 6.467 1.00 92.00 214 LYS A O 1
ATOM 1737 N N . TYR A 1 215 ? -0.545 -2.082 5.559 1.00 88.00 215 TYR A N 1
ATOM 1738 C CA . TYR A 1 215 ? 0.078 -2.461 6.823 1.00 88.00 215 TYR A CA 1
ATOM 1739 C C . TYR A 1 215 ? 1.521 -1.956 6.888 1.00 88.00 215 TYR A C 1
ATOM 1741 O O . TYR A 1 215 ? 2.245 -2.010 5.895 1.00 88.00 215 TYR A O 1
ATOM 1749 N N . ASN A 1 216 ? 1.937 -1.493 8.063 1.00 83.50 216 ASN A N 1
ATOM 1750 C CA . ASN A 1 216 ? 3.318 -1.134 8.374 1.00 83.50 216 ASN A CA 1
ATOM 1751 C C . ASN A 1 216 ? 3.690 -1.698 9.746 1.00 83.50 216 ASN A C 1
ATOM 1753 O O . ASN A 1 216 ? 3.024 -1.364 10.723 1.00 83.50 216 ASN A O 1
ATOM 1757 N N . ASP A 1 217 ? 4.717 -2.545 9.824 1.00 72.94 217 ASP A N 1
ATOM 1758 C CA . ASP A 1 217 ? 5.309 -3.026 11.083 1.00 72.94 217 ASP A CA 1
ATOM 1759 C C . ASP A 1 217 ? 4.301 -3.483 12.163 1.00 72.94 217 ASP A C 1
ATOM 1761 O O . ASP A 1 217 ? 4.571 -3.391 13.359 1.00 72.94 217 ASP A O 1
ATOM 1765 N N . SER A 1 218 ? 3.159 -4.054 11.744 1.00 84.25 218 SER A N 1
ATOM 1766 C CA . SER A 1 218 ? 1.998 -4.541 12.535 1.00 84.25 218 SER A CA 1
ATOM 1767 C C . SER A 1 218 ? 0.779 -3.616 12.630 1.00 84.25 218 SER A C 1
ATOM 1769 O O . SER A 1 218 ? -0.274 -4.083 13.066 1.00 84.25 218 SER A O 1
ATOM 1771 N N . ASN A 1 219 ? 0.862 -2.364 12.195 1.00 92.12 219 ASN A N 1
ATOM 1772 C CA . ASN A 1 219 ? -0.236 -1.404 12.272 1.00 92.12 219 ASN A CA 1
ATOM 1773 C C . ASN A 1 219 ? -0.932 -1.240 10.915 1.00 92.12 219 ASN A C 1
ATOM 1775 O O . ASN A 1 219 ? -0.288 -1.281 9.868 1.00 92.12 219 ASN A O 1
ATOM 1779 N N . THR A 1 220 ? -2.246 -1.038 10.928 1.00 94.75 220 THR A N 1
ATOM 1780 C CA . THR A 1 220 ? -3.028 -0.615 9.766 1.00 94.75 220 THR A CA 1
ATOM 1781 C C . THR A 1 220 ? -2.828 0.883 9.581 1.00 94.75 220 THR A C 1
ATOM 1783 O O . THR A 1 220 ? -2.947 1.652 10.538 1.00 94.75 220 THR A O 1
ATOM 1786 N N . ILE A 1 221 ? -2.515 1.301 8.357 1.00 94.31 221 ILE A N 1
ATOM 1787 C CA . ILE A 1 221 ? -2.235 2.689 7.997 1.00 94.31 221 ILE A CA 1
ATOM 1788 C C . ILE A 1 221 ? -3.048 3.088 6.770 1.00 94.31 221 ILE A C 1
ATOM 1790 O O . ILE A 1 221 ? -3.097 2.366 5.773 1.00 94.31 221 ILE A O 1
ATOM 1794 N N . ILE A 1 222 ? -3.636 4.280 6.828 1.00 94.56 222 ILE A N 1
ATOM 1795 C CA . ILE A 1 222 ? -4.337 4.912 5.713 1.00 94.56 222 ILE A CA 1
ATOM 1796 C C . ILE A 1 222 ? -3.729 6.286 5.483 1.00 94.56 222 ILE A C 1
ATOM 1798 O O . ILE A 1 222 ? -3.915 7.198 6.285 1.00 94.56 222 ILE A O 1
ATOM 1802 N N . CYS A 1 223 ? -3.008 6.436 4.377 1.00 93.62 223 CYS A N 1
ATOM 1803 C CA . CYS A 1 223 ? -2.399 7.701 3.985 1.00 93.62 223 CYS A CA 1
ATOM 1804 C C . CYS A 1 223 ? -3.271 8.377 2.932 1.00 93.62 223 CYS A C 1
ATOM 1806 O O . CYS A 1 223 ? -3.192 8.068 1.744 1.00 93.62 223 CYS A O 1
ATOM 1808 N N . ASN A 1 224 ? -4.145 9.271 3.388 1.00 91.19 224 ASN A N 1
ATOM 1809 C CA . ASN A 1 224 ? -5.072 10.004 2.541 1.00 91.19 224 ASN A CA 1
ATOM 1810 C C . ASN A 1 224 ? -5.270 11.411 3.115 1.00 91.19 224 ASN A C 1
ATOM 1812 O O . ASN A 1 224 ? -5.889 11.593 4.165 1.00 91.19 224 ASN A O 1
ATOM 1816 N N . LYS A 1 225 ? -4.752 12.414 2.397 1.00 92.44 225 LYS A N 1
ATOM 1817 C CA . LYS A 1 225 ? -4.796 13.819 2.820 1.00 92.44 225 LYS A CA 1
ATOM 1818 C C . LYS A 1 225 ? -6.224 14.312 3.049 1.00 92.44 225 LYS A C 1
ATOM 1820 O O . LYS A 1 225 ? -6.485 14.924 4.076 1.00 92.44 225 LYS A O 1
ATOM 1825 N N . ALA A 1 226 ? -7.149 14.018 2.135 1.00 90.94 226 ALA A N 1
ATOM 1826 C CA . ALA A 1 226 ? -8.532 14.479 2.246 1.00 90.94 226 ALA A CA 1
ATOM 1827 C C . ALA A 1 226 ? -9.235 13.885 3.476 1.00 90.94 226 ALA A C 1
ATOM 1829 O O . ALA A 1 226 ? -9.902 14.613 4.209 1.00 90.94 226 ALA A O 1
ATOM 1830 N N . LEU A 1 227 ? -9.038 12.589 3.733 1.00 92.50 227 LEU A N 1
ATOM 1831 C CA . LEU A 1 227 ? -9.542 11.905 4.924 1.00 92.50 227 LEU A CA 1
ATOM 1832 C C . LEU A 1 227 ? -8.987 12.538 6.206 1.00 92.50 227 LEU A C 1
ATOM 1834 O O . LEU A 1 227 ? -9.752 12.942 7.076 1.00 92.50 227 LEU A O 1
ATOM 1838 N N . VAL A 1 228 ? -7.662 12.656 6.307 1.00 93.38 228 VAL A N 1
ATOM 1839 C CA . VAL A 1 228 ? -6.984 13.195 7.492 1.00 93.38 228 VAL A CA 1
ATOM 1840 C C . VAL A 1 228 ? -7.404 14.637 7.777 1.00 93.38 228 VAL A C 1
ATOM 1842 O O . VAL A 1 228 ? -7.738 14.968 8.915 1.00 93.38 228 VAL A O 1
ATOM 1845 N N . THR A 1 229 ? -7.456 15.487 6.748 1.00 90.88 229 THR A N 1
ATOM 1846 C CA . THR A 1 229 ? -7.933 16.867 6.886 1.00 90.88 229 THR A CA 1
ATOM 1847 C C . THR A 1 229 ? -9.388 16.909 7.354 1.00 90.88 229 THR A C 1
ATOM 1849 O O . THR A 1 229 ? -9.712 17.703 8.235 1.00 90.88 229 THR A O 1
ATOM 1852 N N . ARG A 1 230 ? -10.264 16.045 6.820 1.00 91.88 230 ARG A N 1
ATOM 1853 C CA . ARG A 1 230 ? -11.669 15.973 7.249 1.00 91.88 230 ARG A CA 1
ATOM 1854 C C . ARG A 1 230 ? -11.811 15.533 8.704 1.00 91.88 230 ARG A C 1
ATOM 1856 O O . ARG A 1 230 ? -12.586 16.156 9.417 1.00 91.88 230 ARG A O 1
ATOM 1863 N N . ILE A 1 231 ? -11.054 14.531 9.157 1.00 92.81 231 ILE A N 1
ATOM 1864 C CA . ILE A 1 231 ? -11.108 14.064 10.553 1.00 92.81 231 ILE A CA 1
ATOM 1865 C C . ILE A 1 231 ? -10.640 15.162 11.516 1.00 92.81 231 ILE A C 1
ATOM 1867 O O . ILE A 1 231 ? -11.338 15.469 12.480 1.00 92.81 231 ILE A O 1
ATOM 1871 N N . ASN A 1 232 ? -9.492 15.795 11.248 1.00 92.19 232 ASN A N 1
ATOM 1872 C CA . ASN A 1 232 ? -8.993 16.876 12.105 1.00 92.19 232 ASN A CA 1
ATOM 1873 C C . ASN A 1 232 ? -9.965 18.063 12.145 1.00 92.19 232 ASN A C 1
ATOM 1875 O O . ASN A 1 232 ? -10.206 18.605 13.220 1.00 92.19 232 ASN A O 1
ATOM 1879 N N . LYS A 1 233 ? -10.570 18.425 11.002 1.00 91.94 233 LYS A N 1
ATOM 1880 C CA . LYS A 1 233 ? -11.602 19.470 10.943 1.00 91.94 233 LYS A CA 1
ATOM 1881 C C . LYS A 1 233 ? -12.850 19.083 11.741 1.00 91.94 233 LYS A C 1
ATOM 1883 O O . LYS A 1 233 ? -13.368 19.917 12.468 1.00 91.94 233 LYS A O 1
ATOM 1888 N N . PHE A 1 234 ? -13.311 17.837 11.623 1.00 91.69 234 PHE A N 1
ATOM 1889 C CA . PHE A 1 234 ? -14.488 17.335 12.339 1.00 91.69 234 PHE A CA 1
ATOM 1890 C C . PHE A 1 234 ? -14.324 17.414 13.863 1.00 91.69 234 PHE A C 1
ATOM 1892 O O . PHE A 1 234 ? -15.260 17.778 14.566 1.00 91.69 234 PHE A O 1
ATOM 1899 N N . PHE A 1 235 ? -13.130 17.106 14.375 1.00 92.00 235 PHE A N 1
ATOM 1900 C CA . PHE A 1 235 ? -12.836 17.142 15.811 1.00 92.00 235 PHE A CA 1
ATOM 1901 C C . PHE A 1 235 ? -12.192 18.447 16.300 1.00 92.00 235 PHE A C 1
ATOM 1903 O O . PHE A 1 235 ? -11.767 18.500 17.458 1.00 92.00 235 PHE A O 1
ATOM 1910 N N . GLU A 1 236 ? -12.094 19.467 15.440 1.00 93.44 236 GLU A N 1
ATOM 1911 C CA . GLU A 1 236 ? -11.477 20.765 15.755 1.00 93.44 236 GLU A CA 1
ATOM 1912 C C . GLU A 1 236 ? -10.069 20.601 16.362 1.00 93.44 236 GLU A C 1
ATOM 1914 O O . GLU A 1 236 ? -9.722 21.186 17.390 1.00 93.44 236 GLU A O 1
ATOM 1919 N N . ARG A 1 237 ? -9.260 19.715 15.766 1.00 89.62 237 ARG A N 1
ATOM 1920 C CA . ARG A 1 237 ? -7.886 19.445 16.203 1.00 89.62 237 ARG A CA 1
ATOM 1921 C C . ARG A 1 237 ? -6.888 20.181 15.318 1.00 89.62 237 ARG A C 1
ATOM 1923 O O . ARG A 1 237 ? -6.888 20.021 14.097 1.00 89.62 237 ARG A O 1
ATOM 1930 N N . GLU A 1 238 ? -5.986 20.905 15.964 1.00 86.25 238 GLU A N 1
ATOM 1931 C CA . GLU A 1 238 ? -4.839 21.557 15.341 1.00 86.25 238 GLU A CA 1
ATOM 1932 C C . GLU A 1 238 ? -3.544 20.830 15.713 1.00 86.25 238 GLU A C 1
ATOM 1934 O O . GLU A 1 238 ? -3.445 20.204 16.768 1.00 86.25 238 GLU A O 1
ATOM 1939 N N . GLY A 1 239 ? -2.545 20.912 14.837 1.00 85.75 239 GLY A N 1
ATOM 1940 C CA . GLY A 1 239 ? -1.218 20.347 15.065 1.00 85.75 239 GLY A CA 1
ATOM 1941 C C . GLY A 1 239 ? -0.850 19.188 14.142 1.00 85.75 239 GLY A C 1
ATOM 1942 O O . GLY A 1 239 ? -1.661 18.650 13.384 1.00 85.75 239 GLY A O 1
ATOM 1943 N N . ASP A 1 240 ? 0.428 18.828 14.225 1.00 87.44 240 ASP A N 1
ATOM 1944 C CA . ASP A 1 240 ? 1.085 17.872 13.330 1.00 87.44 240 ASP A CA 1
ATOM 1945 C C . ASP A 1 240 ? 0.813 16.403 13.678 1.00 87.44 240 ASP A C 1
ATOM 1947 O O . ASP A 1 240 ? 0.959 15.507 12.839 1.00 87.44 240 ASP A O 1
ATOM 1951 N N . TYR A 1 241 ? 0.459 16.153 14.938 1.00 90.38 241 TYR A N 1
ATOM 1952 C CA . TYR A 1 241 ? 0.244 14.825 15.490 1.00 90.38 241 TYR A CA 1
ATOM 1953 C C . TYR A 1 241 ? -0.922 14.850 16.473 1.00 90.38 241 TYR A C 1
ATOM 1955 O O . TYR A 1 241 ? -0.827 15.448 17.543 1.00 90.38 241 TYR A O 1
ATOM 1963 N N . ASN A 1 242 ? -2.004 14.165 16.118 1.00 92.75 242 ASN A N 1
ATOM 1964 C CA . ASN A 1 242 ? -3.209 14.058 16.932 1.00 92.75 242 ASN A CA 1
ATOM 1965 C C . ASN A 1 242 ? -3.470 12.599 17.300 1.00 92.75 242 ASN A C 1
ATOM 1967 O O . ASN A 1 242 ? -3.203 11.697 16.507 1.00 92.75 242 ASN A O 1
ATOM 1971 N N . VAL A 1 243 ? -4.001 12.372 18.500 1.00 93.94 243 VAL A N 1
ATOM 1972 C CA . VAL A 1 243 ? -4.444 11.056 18.975 1.00 93.94 243 VAL A CA 1
ATOM 1973 C C . VAL A 1 243 ? -5.934 11.142 19.266 1.00 93.94 243 VAL A C 1
ATOM 1975 O O . VAL A 1 243 ? -6.385 12.130 19.843 1.00 93.94 243 VAL A O 1
ATOM 1978 N N . PHE A 1 244 ? -6.670 10.118 18.850 1.00 94.25 244 PHE A N 1
ATOM 1979 C CA . PHE A 1 244 ? -8.110 9.984 19.058 1.00 94.25 244 PHE A CA 1
ATOM 1980 C C . PHE A 1 244 ? -8.408 8.638 19.703 1.00 94.25 244 PHE A C 1
ATOM 1982 O O . PHE A 1 244 ? -7.619 7.697 19.566 1.00 94.25 244 PHE A O 1
ATOM 1989 N N . HIS A 1 245 ? -9.566 8.541 20.349 1.00 94.94 245 HIS A N 1
ATOM 1990 C CA . HIS A 1 245 ? -10.049 7.285 20.899 1.00 94.94 245 HIS A CA 1
ATOM 1991 C C . HIS A 1 245 ? -10.829 6.495 19.848 1.00 94.94 245 HIS A C 1
ATOM 1993 O O . HIS A 1 245 ? -11.607 7.055 19.074 1.00 94.94 245 HIS A O 1
ATOM 1999 N N . ILE A 1 246 ? -10.621 5.182 19.835 1.00 95.88 246 ILE A N 1
ATOM 2000 C CA . ILE A 1 246 ? -11.342 4.216 19.012 1.00 95.88 246 ILE A CA 1
ATOM 2001 C C . ILE A 1 246 ? -12.061 3.218 19.914 1.00 95.88 246 ILE A C 1
ATOM 2003 O O . ILE A 1 246 ? -11.490 2.665 20.854 1.00 95.88 246 ILE A O 1
ATOM 2007 N N . SER A 1 247 ? -13.342 2.994 19.638 1.00 94.25 247 SER A N 1
ATOM 2008 C CA . SER A 1 247 ? -14.139 2.009 20.355 1.00 94.25 247 SER A CA 1
ATOM 2009 C C . SER A 1 247 ? -13.656 0.589 20.062 1.00 94.25 247 SER A C 1
ATOM 2011 O O . SER A 1 247 ? -12.983 0.317 19.069 1.00 94.25 247 SER A O 1
ATOM 2013 N N . LYS A 1 248 ? -14.114 -0.368 20.872 1.00 93.19 248 LYS A N 1
ATOM 2014 C CA . LYS A 1 248 ? -14.139 -1.772 20.441 1.00 93.19 248 LYS A CA 1
ATOM 2015 C C . LYS A 1 248 ? -15.033 -1.918 19.206 1.00 93.19 248 LYS A C 1
ATOM 2017 O O . LYS A 1 248 ? -15.905 -1.074 18.978 1.00 93.19 248 LYS A O 1
ATOM 2022 N N . ASN A 1 249 ? -14.836 -2.991 18.440 1.00 91.88 249 ASN A N 1
ATOM 2023 C CA . ASN A 1 249 ? -15.701 -3.289 17.303 1.00 91.88 249 ASN A CA 1
ATOM 2024 C C . ASN A 1 249 ? -17.174 -3.355 17.751 1.00 91.88 249 ASN A C 1
ATOM 2026 O O . ASN A 1 249 ? -17.525 -4.136 18.636 1.00 91.88 249 ASN A O 1
ATOM 2030 N N . MET A 1 250 ? -18.014 -2.527 17.136 1.00 88.38 250 MET A N 1
ATOM 2031 C CA . MET A 1 250 ? -19.435 -2.380 17.444 1.00 88.38 250 MET A CA 1
ATOM 2032 C C . MET A 1 250 ? -20.309 -3.395 16.706 1.00 88.38 250 MET A C 1
ATOM 2034 O O . MET A 1 250 ? -21.402 -3.707 17.167 1.00 88.38 250 MET A O 1
ATOM 2038 N N . ALA A 1 251 ? -19.841 -3.910 15.568 1.00 81.31 251 ALA A N 1
ATOM 2039 C CA . ALA A 1 251 ? -20.579 -4.860 14.751 1.00 81.31 251 ALA A CA 1
ATOM 2040 C C . ALA A 1 251 ? -19.605 -5.867 14.138 1.00 81.31 251 ALA A C 1
ATOM 2042 O O . ALA A 1 251 ? -18.804 -5.548 13.260 1.00 81.31 251 ALA A O 1
ATOM 2043 N N . LYS A 1 252 ? -19.651 -7.104 14.634 1.00 67.50 252 LYS A N 1
ATOM 2044 C CA . LYS A 1 252 ? -18.789 -8.186 14.161 1.00 67.50 252 LYS A CA 1
ATOM 2045 C C . LYS A 1 252 ? -19.554 -9.054 13.171 1.00 67.50 252 LYS A C 1
ATOM 2047 O O . LYS A 1 252 ? -20.096 -10.090 13.546 1.00 67.50 252 LYS A O 1
ATOM 2052 N N . SER A 1 253 ? -19.594 -8.613 11.918 1.00 81.50 253 SER A N 1
ATOM 2053 C CA . SER A 1 253 ? -19.982 -9.467 10.796 1.00 81.50 253 SER A CA 1
ATOM 2054 C C . SER A 1 253 ? -18.734 -10.097 10.167 1.00 81.50 253 SER A C 1
ATOM 2056 O O . SER A 1 253 ? -17.609 -9.662 10.416 1.00 81.50 253 SER A O 1
ATOM 2058 N N . LYS A 1 254 ? -18.923 -11.136 9.347 1.00 81.94 254 LYS A N 1
ATOM 2059 C CA . LYS A 1 254 ? -17.866 -11.615 8.443 1.00 81.94 254 LYS A CA 1
ATOM 2060 C C . LYS A 1 254 ? -17.553 -10.587 7.352 1.00 81.94 254 LYS A C 1
ATOM 2062 O O . LYS A 1 254 ? -16.425 -10.553 6.875 1.00 81.94 254 LYS A O 1
ATOM 2067 N N . ASP A 1 255 ? -18.531 -9.752 7.009 1.00 87.62 255 ASP A N 1
ATOM 2068 C CA . ASP A 1 255 ? -18.466 -8.876 5.836 1.00 87.62 255 ASP A CA 1
ATOM 2069 C C . ASP A 1 255 ? -17.969 -7.465 6.163 1.00 87.62 255 ASP A C 1
ATOM 2071 O O . ASP A 1 255 ? -17.518 -6.742 5.275 1.00 87.62 255 ASP A O 1
ATOM 2075 N N . TYR A 1 256 ? -18.043 -7.063 7.436 1.00 91.94 256 TYR A N 1
ATOM 2076 C CA . TYR A 1 256 ? -17.601 -5.745 7.870 1.00 91.94 256 TYR A CA 1
ATOM 2077 C C . TYR A 1 256 ? -17.209 -5.689 9.351 1.00 91.94 256 TYR A C 1
ATOM 2079 O O . TYR A 1 256 ? -17.679 -6.475 10.180 1.00 91.94 256 TYR A O 1
ATOM 2087 N N . LEU A 1 257 ? -16.360 -4.710 9.674 1.00 94.31 257 LEU A N 1
ATOM 2088 C CA . LEU A 1 257 ? -16.035 -4.283 11.038 1.00 94.31 257 LEU A CA 1
ATOM 2089 C C . LEU A 1 257 ? -16.417 -2.814 11.198 1.00 94.31 257 LEU A C 1
ATOM 2091 O O . LEU A 1 257 ? -16.193 -2.018 10.286 1.00 94.31 257 LEU A O 1
ATOM 2095 N N . THR A 1 258 ? -16.946 -2.435 12.359 1.00 94.44 258 THR A N 1
ATOM 2096 C CA . THR A 1 258 ? -17.358 -1.050 12.615 1.00 94.44 258 THR A CA 1
ATOM 2097 C C . THR A 1 258 ? -16.750 -0.529 13.902 1.00 94.44 258 THR A C 1
ATOM 2099 O O . THR A 1 258 ? -16.930 -1.110 14.969 1.00 94.44 258 THR A O 1
ATOM 2102 N N . TYR A 1 259 ? -16.077 0.610 13.811 1.00 94.81 259 TYR A N 1
ATOM 2103 C CA . TYR A 1 259 ? -15.453 1.279 14.943 1.00 94.81 259 TYR A CA 1
ATOM 2104 C C . TYR A 1 259 ? -15.961 2.710 15.050 1.00 94.81 259 TYR A C 1
ATOM 2106 O O . TYR A 1 259 ? -16.081 3.405 14.043 1.00 94.81 259 TYR A O 1
ATOM 2114 N N . LYS A 1 260 ? -16.225 3.169 16.270 1.00 93.00 260 LYS A N 1
ATOM 2115 C CA . LYS A 1 260 ? -16.560 4.562 16.562 1.00 93.00 260 LYS A CA 1
ATOM 2116 C C . LYS A 1 260 ? -15.310 5.299 17.013 1.00 93.00 260 LYS A C 1
ATOM 2118 O O . LYS A 1 260 ? -14.581 4.820 17.877 1.00 93.00 260 LYS A O 1
ATOM 2123 N N . ILE A 1 261 ? -15.086 6.466 16.429 1.00 93.19 261 ILE A N 1
ATOM 2124 C CA . ILE A 1 261 ? -13.991 7.371 16.755 1.00 93.19 261 ILE A CA 1
ATOM 2125 C C . ILE A 1 261 ? -14.541 8.566 17.510 1.00 93.19 261 ILE A C 1
ATOM 2127 O O . ILE A 1 261 ? -15.526 9.180 17.088 1.00 93.19 261 ILE A O 1
ATOM 2131 N N . THR A 1 262 ? -13.870 8.916 18.601 1.00 91.12 262 THR A N 1
ATOM 2132 C CA . THR A 1 262 ? -14.184 10.084 19.423 1.00 91.12 262 THR A CA 1
ATOM 2133 C C . THR A 1 262 ? -12.926 10.883 19.747 1.00 91.12 262 THR A C 1
ATOM 2135 O O . THR A 1 262 ? -11.800 10.412 19.564 1.00 91.12 262 THR A O 1
ATOM 2138 N N . LYS A 1 263 ? -13.140 12.119 20.204 1.00 85.62 263 LYS A N 1
ATOM 2139 C CA . LYS A 1 263 ? -12.082 13.045 20.618 1.00 85.62 263 LYS A CA 1
ATOM 2140 C C . LYS A 1 263 ? -11.189 12.477 21.715 1.00 85.62 263 LYS A C 1
ATOM 2142 O O . LYS A 1 263 ? -11.727 11.745 22.571 1.00 85.62 263 LYS A O 1
#

Secondary structure (DSSP, 8-state):
--HHHHHHHHHHHHHTT-HHHHHHHHHHHB-TTS-SSHHHHHHHS-STTTTTTTB---TT-TTSSHHHHHHHHHHHHHHHHHHHHTGGGTTTS-HHHHHHHHTSPPPP--S-----------------------GGGTTTTT-----------PPPPTTEEEEETTTT-EEEE-HHHHHHHHHHT--EEEEE--TT-S-EEEEEES-TTSEEPEEETTEEEEE-HHHHHHHHHHTT--SSEEEEEEPPPSEE-SSEEEEEEE-

Sequence (263 aa):
MKVANIYLFKQFLTEKGAEKMFSGMYRQYAFPDNPTSVEDYLKEVDSDNVISNAFKFPENLIQYGPDYWFGLEKAWEKRLKDATENSNVYGAYAANKVAKMASKPLEMWNGPSFERKKKPAPEEATTTPRNGATEEQQVLSGFKFFDIKKSTTRRLKDDEISINTRSSNCLTFNKTVSDEIRKSKLQYMQVGQLGEEKALFFIFSNDENGIPHKYNDSNTIICNKALVTRINKFFEREGDYNVFHISKNMAKSKDYLTYKITK

Organism: Xylanibacter ruminicola (NCBI:txid839)

Foldseek 3Di:
DPLLLLLVVLVLCVVVVNLQVQQLQLCVFADPPADNAPLVNSVPDDSQCSQVNRGDFDCPPPQCGPVNSVVSNVVSVVVVVVCVVPVVVSVPDDPVNSNVSSPDGGDHDPDDRPPDPPPPDDDDDDDDDDDDDDPVVVVCPPDDDDPPPPPPPDAADQFKWKAFPPPFRKIKHHLNVLVVLVVLVFFFWDWDDDPPDLKIKIKTFVPPVGQGWDDDPRIIMGRDNVVSVVVCVSQVHDDRMDMWGKDDFPDDDSGMTMIMIHD